Protein AF-A0A1Y1S7H2-F1 (afdb_monomer_lite)

Structure (mmCIF, N/CA/C/O backbone):
data_AF-A0A1Y1S7H2-F1
#
_entry.id   AF-A0A1Y1S7H2-F1
#
loop_
_atom_site.group_PDB
_atom_site.id
_atom_site.type_symbol
_atom_site.label_atom_id
_atom_site.label_alt_id
_atom_site.label_comp_id
_atom_site.label_asym_id
_atom_site.label_entity_id
_atom_site.label_seq_id
_atom_site.pdbx_PDB_ins_code
_atom_site.Cartn_x
_atom_site.Cartn_y
_atom_site.Cartn_z
_atom_site.occupancy
_atom_site.B_iso_or_equiv
_atom_site.auth_seq_id
_atom_site.auth_comp_id
_atom_site.auth_asym_id
_atom_site.auth_atom_id
_atom_site.pdbx_PDB_model_num
ATOM 1 N N . MET A 1 1 ? 99.022 -4.390 30.559 1.00 37.22 1 MET A N 1
ATOM 2 C CA . MET A 1 1 ? 98.684 -2.986 30.889 1.00 37.22 1 MET A CA 1
ATOM 3 C C . MET A 1 1 ? 97.178 -2.793 30.711 1.00 37.22 1 MET A C 1
ATOM 5 O O . MET A 1 1 ? 96.718 -3.096 29.628 1.00 37.22 1 MET A O 1
ATOM 9 N N . LYS A 1 2 ? 96.488 -2.319 31.770 1.00 41.69 2 LYS A N 1
ATOM 10 C CA . LYS A 1 2 ? 95.208 -1.550 31.846 1.00 41.69 2 LYS A CA 1
ATOM 11 C C . LYS A 1 2 ? 93.951 -2.075 31.096 1.00 41.69 2 LYS A C 1
ATOM 13 O O . LYS A 1 2 ? 93.991 -2.182 29.885 1.00 41.69 2 LYS A O 1
ATOM 18 N N . LYS A 1 3 ? 92.893 -2.465 31.848 1.00 43.50 3 LYS A N 1
ATOM 19 C CA . LYS A 1 3 ? 91.559 -1.794 32.071 1.00 43.50 3 LYS A CA 1
ATOM 20 C C . LYS A 1 3 ? 90.632 -1.826 30.827 1.00 43.50 3 LYS A C 1
ATOM 22 O O . LYS A 1 3 ? 91.137 -1.635 29.738 1.00 43.50 3 LYS A O 1
ATOM 27 N N . SER A 1 4 ? 89.318 -2.090 30.868 1.00 40.03 4 SER A N 1
ATOM 28 C CA . SER A 1 4 ? 88.223 -1.698 31.788 1.00 40.03 4 SER A CA 1
ATOM 29 C C . SER A 1 4 ? 87.050 -2.702 31.657 1.00 40.03 4 SER A C 1
ATOM 31 O O . SER A 1 4 ? 86.861 -3.251 30.581 1.00 40.03 4 SER A O 1
ATOM 33 N N . VAL A 1 5 ? 86.391 -3.150 32.733 1.00 53.12 5 VAL A N 1
ATOM 34 C CA . VAL A 1 5 ? 85.060 -2.713 33.241 1.00 53.12 5 VAL A CA 1
ATOM 35 C C . VAL A 1 5 ? 84.139 -2.028 32.218 1.00 53.12 5 VAL A C 1
ATOM 37 O O . VAL A 1 5 ? 84.449 -0.912 31.816 1.00 53.12 5 VAL A O 1
ATOM 40 N N . GLN A 1 6 ? 83.005 -2.676 31.913 1.00 46.97 6 GLN A N 1
ATOM 41 C CA . GLN A 1 6 ? 81.617 -2.164 31.826 1.00 46.97 6 GLN A CA 1
ATOM 42 C C . GLN A 1 6 ? 80.836 -2.918 30.741 1.00 46.97 6 GLN A C 1
ATOM 44 O O . GLN A 1 6 ? 81.154 -2.778 29.570 1.00 46.97 6 GLN A O 1
ATOM 49 N N . ASP A 1 7 ? 79.851 -3.720 31.154 1.00 46.56 7 ASP A N 1
ATOM 50 C CA . ASP A 1 7 ? 78.486 -3.715 30.598 1.00 46.56 7 ASP A CA 1
ATOM 51 C C . ASP A 1 7 ? 77.658 -4.802 31.299 1.00 46.56 7 ASP A C 1
ATOM 53 O O . ASP A 1 7 ? 77.646 -5.963 30.909 1.00 46.56 7 ASP A O 1
ATOM 57 N N . GLU A 1 8 ? 76.994 -4.414 32.389 1.00 49.91 8 GLU A N 1
ATOM 58 C CA . GLU A 1 8 ? 76.042 -5.261 33.131 1.00 49.91 8 GLU A CA 1
ATOM 59 C C . GLU A 1 8 ? 74.692 -4.539 33.337 1.00 49.91 8 GLU A C 1
ATOM 61 O O . GLU A 1 8 ? 73.931 -4.857 34.246 1.00 49.91 8 GLU A O 1
ATOM 66 N N . SER A 1 9 ? 74.374 -3.525 32.520 1.00 50.88 9 SER A N 1
ATOM 67 C CA . SER A 1 9 ? 73.221 -2.638 32.765 1.00 50.88 9 SER A CA 1
ATOM 68 C C . SER A 1 9 ? 72.122 -2.634 31.698 1.00 50.88 9 SER A C 1
ATOM 70 O O . SER A 1 9 ? 71.188 -1.847 31.821 1.00 50.88 9 SER A O 1
ATOM 72 N N . THR A 1 10 ? 72.173 -3.491 30.677 1.00 50.06 10 THR A N 1
ATOM 73 C CA . THR A 1 10 ? 71.152 -3.531 29.607 1.00 50.06 10 THR A CA 1
ATOM 74 C C . THR A 1 10 ? 70.058 -4.587 29.799 1.00 50.06 10 THR A C 1
ATOM 76 O O . THR A 1 10 ? 68.978 -4.420 29.239 1.00 50.06 10 THR A O 1
ATOM 79 N N . ASP A 1 11 ? 70.257 -5.611 30.637 1.00 52.16 11 ASP A N 1
ATOM 80 C CA . ASP A 1 11 ? 69.245 -6.669 30.825 1.00 52.16 11 ASP A CA 1
ATOM 81 C C . ASP A 1 11 ? 68.130 -6.311 31.829 1.00 52.16 11 ASP A C 1
ATOM 83 O O . ASP A 1 11 ? 66.993 -6.748 31.666 1.00 52.16 11 ASP A O 1
ATOM 87 N N . ASN A 1 12 ? 68.389 -5.447 32.819 1.00 50.78 12 ASN A N 1
ATOM 88 C CA . ASN A 1 12 ? 67.376 -5.101 33.833 1.00 50.78 12 ASN A CA 1
ATOM 89 C C . ASN A 1 12 ? 66.310 -4.096 33.346 1.00 50.78 12 ASN A C 1
ATOM 91 O O . ASN A 1 12 ? 65.180 -4.127 33.825 1.00 50.78 12 ASN A O 1
ATOM 95 N N . GLN A 1 13 ? 66.624 -3.216 32.385 1.00 53.75 13 GLN A N 1
ATOM 96 C CA . GLN A 1 13 ? 65.659 -2.210 31.904 1.00 53.75 13 GLN A CA 1
ATOM 97 C C . GLN A 1 13 ? 64.558 -2.810 31.018 1.00 53.75 13 GLN A C 1
ATOM 99 O O . GLN A 1 13 ? 63.413 -2.353 31.045 1.00 53.75 13 GLN A O 1
ATOM 104 N N . THR A 1 14 ? 64.890 -3.848 30.253 1.00 55.41 14 THR A N 1
ATOM 105 C CA . THR A 1 14 ? 63.943 -4.539 29.371 1.00 55.41 14 THR A CA 1
ATOM 106 C C . THR A 1 14 ? 62.946 -5.368 30.182 1.00 55.41 14 THR A C 1
ATOM 108 O O . THR A 1 14 ? 61.755 -5.387 29.873 1.00 55.41 14 THR A O 1
ATOM 111 N N . ASP A 1 15 ? 63.407 -5.988 31.269 1.00 59.88 15 ASP A N 1
ATOM 112 C CA . ASP A 1 15 ? 62.592 -6.851 32.126 1.00 59.88 15 ASP A CA 1
ATOM 113 C C . ASP A 1 15 ? 61.595 -6.048 32.988 1.00 59.88 15 ASP A C 1
ATOM 115 O O . ASP A 1 15 ? 60.437 -6.441 33.151 1.00 59.88 15 ASP A O 1
ATOM 119 N N . ASP A 1 16 ? 61.984 -4.858 33.456 1.00 64.19 16 ASP A N 1
ATOM 120 C CA . ASP A 1 16 ? 61.086 -3.951 34.183 1.00 64.19 16 ASP A CA 1
ATOM 121 C C . ASP A 1 16 ? 60.040 -3.293 33.266 1.00 64.19 16 ASP A C 1
ATOM 123 O O . ASP A 1 16 ? 58.877 -3.152 33.653 1.00 64.19 16 ASP A O 1
ATOM 127 N N . SER A 1 17 ? 60.399 -2.971 32.017 1.00 68.31 17 SER A N 1
ATOM 128 C CA . SER A 1 17 ? 59.456 -2.456 31.012 1.00 68.31 17 SER A CA 1
ATOM 129 C C . SER A 1 17 ? 58.402 -3.499 30.614 1.00 68.31 17 SER A C 1
ATOM 131 O O . SER A 1 17 ? 57.210 -3.182 30.514 1.00 68.31 17 SER A O 1
ATOM 133 N N . VAL A 1 18 ? 58.806 -4.765 30.462 1.00 71.12 18 VAL A N 1
ATOM 134 C CA . VAL A 1 18 ? 57.887 -5.880 30.183 1.00 71.12 18 VAL A CA 1
ATOM 135 C C . VAL A 1 18 ? 56.977 -6.155 31.383 1.00 71.12 18 VAL A C 1
ATOM 137 O O . VAL A 1 18 ? 55.770 -6.328 31.200 1.00 71.12 18 VAL A O 1
ATOM 140 N N . LYS A 1 19 ? 57.501 -6.124 32.617 1.00 72.94 19 LYS A N 1
ATOM 141 C CA . LYS A 1 19 ? 56.684 -6.262 33.837 1.00 72.94 19 LYS A CA 1
ATOM 142 C C . LYS A 1 19 ? 55.648 -5.151 33.961 1.00 72.94 19 LYS A C 1
ATOM 144 O O . LYS A 1 19 ? 54.496 -5.451 34.267 1.00 72.94 19 LYS A O 1
ATOM 149 N N . HIS A 1 20 ? 56.021 -3.904 33.674 1.00 73.31 20 HIS A N 1
ATOM 150 C CA . HIS A 1 20 ? 55.093 -2.774 33.724 1.00 73.31 20 HIS A CA 1
ATOM 151 C C . HIS A 1 20 ? 53.994 -2.898 32.663 1.00 73.31 20 HIS A C 1
ATOM 153 O O . HIS A 1 20 ? 52.814 -2.770 32.975 1.00 73.31 20 HIS A O 1
ATOM 159 N N . THR A 1 21 ? 54.363 -3.280 31.437 1.00 75.06 21 THR A N 1
ATOM 160 C CA . THR A 1 21 ? 53.406 -3.506 30.342 1.00 75.06 21 THR A CA 1
ATOM 161 C C . THR A 1 21 ? 52.426 -4.640 30.671 1.00 75.06 21 THR A C 1
ATOM 163 O O . THR A 1 21 ? 51.225 -4.528 30.430 1.00 75.06 21 THR A O 1
ATOM 166 N N . LEU A 1 22 ? 52.903 -5.736 31.273 1.00 76.19 22 LEU A N 1
ATOM 167 C CA . LEU A 1 22 ? 52.045 -6.837 31.728 1.00 76.19 22 LEU A CA 1
ATOM 168 C C . LEU A 1 22 ? 51.129 -6.430 32.890 1.00 76.19 22 LEU A C 1
ATOM 170 O O . LEU A 1 22 ? 50.005 -6.928 32.981 1.00 76.19 22 LEU A O 1
ATOM 174 N N . GLN A 1 23 ? 51.590 -5.542 33.773 1.00 82.25 23 GLN A N 1
ATOM 175 C CA . GLN A 1 23 ? 50.781 -4.973 34.850 1.00 82.25 23 GLN A CA 1
ATOM 176 C C . GLN A 1 23 ? 49.641 -4.114 34.278 1.00 82.25 23 GLN A C 1
ATOM 178 O O . GLN A 1 23 ? 48.489 -4.288 34.679 1.00 82.25 23 GLN A O 1
ATOM 183 N N . ASP A 1 24 ? 49.937 -3.275 33.285 1.00 79.69 24 ASP A N 1
ATOM 184 C CA . ASP A 1 24 ? 48.954 -2.413 32.621 1.00 79.69 24 ASP A CA 1
ATOM 185 C C . ASP A 1 24 ? 47.910 -3.238 31.851 1.00 79.69 24 ASP A C 1
ATOM 187 O O . ASP A 1 24 ? 46.709 -2.988 31.960 1.00 79.69 24 ASP A O 1
ATOM 191 N N . ILE A 1 25 ? 48.333 -4.300 31.152 1.00 80.62 25 ILE A N 1
ATOM 192 C CA . ILE A 1 25 ? 47.415 -5.240 30.484 1.00 80.62 25 ILE A CA 1
ATOM 193 C C . ILE A 1 25 ? 46.488 -5.923 31.500 1.00 80.62 25 ILE A C 1
ATOM 195 O O . ILE A 1 25 ? 45.287 -6.052 31.249 1.00 80.62 25 ILE A O 1
ATOM 199 N N . LYS A 1 26 ? 47.005 -6.345 32.662 1.00 83.81 26 LYS A N 1
ATOM 200 C CA . LYS A 1 26 ? 46.180 -6.945 33.725 1.00 83.81 26 LYS A CA 1
ATOM 201 C C . LYS A 1 26 ? 45.149 -5.961 34.270 1.00 83.81 26 LYS A C 1
ATOM 203 O O . LYS A 1 26 ? 44.008 -6.361 34.505 1.00 83.81 26 LYS A O 1
ATOM 208 N N . GLU A 1 27 ? 45.521 -4.698 34.448 1.00 86.44 27 GLU A N 1
ATOM 209 C CA . GLU A 1 27 ? 44.603 -3.672 34.944 1.00 86.44 27 GLU A CA 1
ATOM 210 C C . GLU A 1 27 ? 43.510 -3.352 33.911 1.00 86.44 27 GLU A C 1
ATOM 212 O O . GLU A 1 27 ? 42.333 -3.280 34.267 1.00 86.44 27 GLU A O 1
ATOM 217 N N . ILE A 1 28 ? 43.854 -3.289 32.619 1.00 81.75 28 ILE A N 1
ATOM 218 C CA . ILE A 1 28 ? 42.881 -3.128 31.526 1.00 81.75 28 ILE A CA 1
ATOM 219 C C . ILE A 1 28 ? 41.892 -4.302 31.495 1.00 81.75 28 ILE A C 1
ATOM 221 O O . ILE A 1 28 ? 40.680 -4.087 31.444 1.00 81.75 28 ILE A O 1
ATOM 225 N N . LEU A 1 29 ? 42.378 -5.545 31.575 1.00 79.69 29 LEU A N 1
ATOM 226 C CA . LEU A 1 29 ? 41.516 -6.734 31.590 1.00 79.69 29 LEU A CA 1
ATOM 227 C C . LEU A 1 29 ? 40.593 -6.758 32.816 1.00 79.69 29 LEU A C 1
ATOM 229 O O . LEU A 1 29 ? 39.423 -7.132 32.713 1.00 79.69 29 LEU A O 1
ATOM 233 N N . LYS A 1 30 ? 41.083 -6.307 33.974 1.00 86.12 30 LYS A N 1
ATOM 234 C CA . LYS A 1 30 ? 40.283 -6.178 35.196 1.00 86.12 30 LYS A CA 1
ATOM 235 C C . LYS A 1 30 ? 39.182 -5.126 35.043 1.00 86.12 30 LYS A C 1
ATOM 237 O O . LYS A 1 30 ? 38.038 -5.395 35.409 1.00 86.12 30 LYS A O 1
ATOM 242 N N . GLN A 1 31 ? 39.487 -3.967 34.461 1.00 83.00 31 GLN A N 1
ATOM 243 C CA . GLN A 1 31 ? 38.489 -2.930 34.177 1.00 83.00 31 GLN A CA 1
ATOM 244 C C . GLN A 1 31 ? 37.433 -3.408 33.170 1.00 83.00 31 GLN A C 1
ATOM 246 O O . GLN A 1 31 ? 36.240 -3.193 33.387 1.00 83.00 31 GLN A O 1
ATOM 251 N N . GLN A 1 32 ? 37.839 -4.132 32.123 1.00 76.25 32 GLN A N 1
ATOM 252 C CA . GLN A 1 32 ? 36.906 -4.740 31.169 1.00 76.25 32 GLN A CA 1
ATOM 253 C C . GLN A 1 32 ? 36.0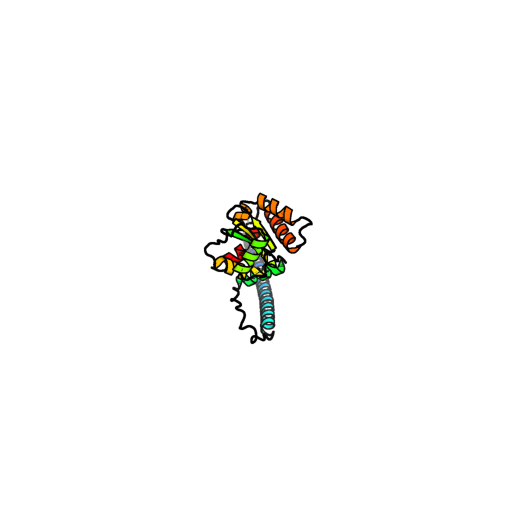05 -5.789 31.831 1.00 76.25 32 GLN A C 1
ATOM 255 O O . GLN A 1 32 ? 34.797 -5.789 31.598 1.00 76.25 32 GLN A O 1
ATOM 260 N N . SER A 1 33 ? 36.549 -6.635 32.711 1.00 82.19 33 SER A N 1
ATOM 261 C CA . SER A 1 33 ? 35.755 -7.605 33.475 1.00 82.19 33 SER A CA 1
ATOM 262 C C . SER A 1 33 ? 34.704 -6.921 34.354 1.00 82.19 33 SER A C 1
ATOM 264 O O . SER A 1 33 ? 33.559 -7.370 34.405 1.00 82.19 33 SER A O 1
ATOM 266 N N . LEU A 1 34 ? 35.063 -5.823 35.026 1.00 81.75 34 LEU A N 1
ATOM 267 C CA . LEU A 1 34 ? 34.129 -5.046 35.848 1.00 81.75 34 LEU A CA 1
ATOM 268 C C . LEU A 1 34 ? 33.032 -4.389 34.999 1.00 81.75 34 LEU A C 1
ATOM 270 O O . LEU A 1 34 ? 31.864 -4.389 35.391 1.00 81.75 34 LEU A O 1
ATOM 274 N N . TYR A 1 35 ? 33.381 -3.886 33.814 1.00 77.12 35 TYR A N 1
ATOM 275 C CA . TYR A 1 35 ? 32.416 -3.323 32.872 1.00 77.12 35 TYR A CA 1
ATOM 276 C C . TYR A 1 35 ? 31.429 -4.381 32.355 1.00 77.12 35 TYR A C 1
ATOM 278 O O . TYR A 1 35 ? 30.220 -4.155 32.368 1.00 77.12 35 TYR A O 1
ATOM 286 N N . ILE A 1 36 ? 31.912 -5.574 31.994 1.00 80.19 36 ILE A N 1
ATOM 287 C CA . ILE A 1 36 ? 31.065 -6.702 31.569 1.00 80.19 36 ILE A CA 1
ATOM 288 C C . ILE A 1 36 ? 30.118 -7.140 32.697 1.00 80.19 36 ILE A C 1
ATOM 290 O O . ILE A 1 36 ? 28.938 -7.407 32.451 1.00 80.19 36 ILE A O 1
ATOM 294 N N . MET A 1 37 ? 30.592 -7.169 33.947 1.00 77.19 37 MET A N 1
ATOM 295 C CA . MET A 1 37 ? 29.738 -7.449 35.106 1.00 77.19 37 MET A CA 1
ATOM 296 C C . MET A 1 37 ? 28.650 -6.384 35.293 1.00 77.19 37 MET A C 1
ATOM 298 O O . MET A 1 37 ? 27.493 -6.730 35.526 1.00 77.19 37 MET A O 1
ATOM 302 N N . SER A 1 38 ? 28.989 -5.101 35.145 1.00 80.56 38 SER A N 1
ATOM 303 C CA . SER A 1 38 ? 28.026 -3.993 35.229 1.00 80.56 38 SER A CA 1
ATOM 304 C C . SER A 1 38 ? 26.973 -4.046 34.113 1.00 80.56 38 SER A C 1
ATOM 306 O O . SER A 1 38 ? 25.778 -3.857 34.368 1.00 80.56 38 SER A O 1
ATOM 308 N N . LEU A 1 39 ? 27.380 -4.385 32.886 1.00 72.69 39 LEU A N 1
ATOM 309 C CA . LEU A 1 39 ? 26.456 -4.622 31.776 1.00 72.69 39 LEU A CA 1
ATOM 310 C C . LEU A 1 39 ? 25.532 -5.811 32.052 1.00 72.69 39 LEU A C 1
ATOM 312 O O . LEU A 1 39 ? 24.332 -5.715 31.808 1.00 72.69 39 LEU A O 1
ATOM 316 N N . SER A 1 40 ? 26.060 -6.899 32.617 1.00 75.50 40 SER A N 1
ATOM 317 C CA . SER A 1 40 ? 25.266 -8.084 32.971 1.00 75.50 40 SER A CA 1
ATOM 318 C C . SER A 1 40 ? 24.198 -7.755 34.018 1.00 75.50 40 SER A C 1
ATOM 320 O O . SER A 1 40 ? 23.033 -8.106 33.847 1.00 75.50 40 SER A O 1
ATOM 322 N N . GLN A 1 41 ? 24.555 -6.979 35.045 1.00 77.56 41 GLN A N 1
ATOM 323 C CA . GLN A 1 41 ? 23.598 -6.481 36.038 1.00 77.56 41 GLN A CA 1
ATOM 324 C C . GLN A 1 41 ? 22.533 -5.573 35.410 1.00 77.56 41 GLN A C 1
ATOM 326 O O . GLN A 1 41 ? 21.353 -5.683 35.739 1.00 77.56 41 GLN A O 1
ATOM 331 N N . SER A 1 42 ? 22.926 -4.710 34.471 1.00 71.88 42 SER A N 1
ATOM 332 C CA . SER A 1 42 ? 21.994 -3.838 33.747 1.00 71.88 42 SER A CA 1
ATOM 333 C C . SER A 1 42 ? 21.019 -4.645 32.881 1.00 71.88 42 SER A C 1
ATOM 335 O O . SER A 1 42 ? 19.823 -4.355 32.859 1.00 71.88 42 SER A O 1
ATOM 337 N N . ILE A 1 43 ? 21.495 -5.709 32.227 1.00 74.69 43 ILE A N 1
ATOM 338 C CA . ILE A 1 43 ? 20.662 -6.655 31.472 1.00 74.69 43 ILE A CA 1
ATOM 339 C C . ILE A 1 43 ? 19.673 -7.368 32.399 1.00 74.69 43 ILE A C 1
ATOM 341 O O . ILE A 1 43 ? 18.503 -7.506 32.042 1.00 74.69 43 ILE A O 1
ATOM 345 N N . ASP A 1 44 ? 20.092 -7.780 33.595 1.00 75.56 44 ASP A N 1
ATOM 346 C CA . ASP A 1 44 ? 19.199 -8.423 34.564 1.00 75.56 44 ASP A CA 1
ATOM 347 C C . ASP A 1 44 ? 18.114 -7.471 35.085 1.00 75.56 44 ASP A C 1
ATOM 349 O O . ASP A 1 44 ? 16.968 -7.885 35.274 1.00 75.56 44 ASP A O 1
ATOM 353 N N . VAL A 1 45 ? 18.429 -6.182 35.256 1.00 76.06 45 VAL A N 1
ATOM 354 C CA . VAL A 1 45 ? 17.436 -5.145 35.587 1.00 76.06 45 VAL A CA 1
ATOM 355 C C . VAL A 1 45 ? 16.418 -4.986 34.456 1.00 76.06 45 VAL A C 1
ATOM 357 O O . VAL A 1 45 ? 15.212 -4.969 34.714 1.00 76.06 45 VAL A O 1
ATOM 360 N N . VAL A 1 46 ? 16.871 -4.939 33.199 1.00 67.88 46 VAL A N 1
ATOM 361 C CA . VAL A 1 46 ? 15.978 -4.868 32.030 1.00 67.88 46 VAL A CA 1
ATOM 362 C C . VAL A 1 46 ? 15.110 -6.124 31.929 1.00 67.88 46 VAL A C 1
ATOM 364 O O . VAL A 1 46 ? 13.897 -6.006 31.763 1.00 67.88 46 VAL A O 1
ATOM 367 N N . LYS A 1 47 ? 15.679 -7.322 32.118 1.00 71.62 47 LYS A N 1
ATOM 368 C CA . LYS A 1 47 ? 14.928 -8.590 32.130 1.00 71.62 47 LYS A CA 1
ATOM 369 C C . LYS A 1 47 ? 13.856 -8.611 33.216 1.00 71.62 47 LYS A C 1
ATOM 371 O O . LYS A 1 47 ? 12.716 -8.963 32.923 1.00 71.62 47 LYS A O 1
ATOM 376 N N . LYS A 1 48 ? 14.181 -8.186 34.441 1.00 74.25 48 LYS A N 1
ATOM 377 C CA . LYS A 1 48 ? 13.201 -8.078 35.536 1.00 74.25 48 LYS A CA 1
ATOM 378 C C . LYS A 1 48 ? 12.099 -7.069 35.217 1.00 74.25 48 LYS A C 1
ATOM 380 O O . LYS A 1 48 ? 10.934 -7.354 35.476 1.00 74.25 48 LYS A O 1
ATOM 385 N N . SER A 1 49 ? 12.438 -5.932 34.606 1.00 69.00 49 SER A N 1
ATOM 386 C CA . SER A 1 49 ? 11.448 -4.942 34.159 1.00 69.00 49 SER A CA 1
ATOM 387 C C . SER A 1 49 ? 10.514 -5.510 33.083 1.00 69.00 49 SER A C 1
ATOM 389 O O . SER A 1 49 ? 9.303 -5.305 33.143 1.00 69.00 49 SER A O 1
ATOM 391 N N . MET A 1 50 ? 11.050 -6.276 32.129 1.00 65.62 50 MET A N 1
ATOM 392 C CA . MET A 1 50 ? 10.250 -6.957 31.107 1.00 65.62 50 MET A CA 1
ATOM 393 C C . MET A 1 50 ? 9.345 -8.038 31.710 1.00 65.62 50 MET A C 1
ATOM 395 O O . MET A 1 50 ? 8.176 -8.111 31.344 1.00 65.62 50 MET A O 1
ATOM 399 N N . GLN A 1 51 ? 9.840 -8.822 32.672 1.00 68.44 51 GLN A N 1
ATOM 400 C CA . GLN A 1 51 ? 9.042 -9.823 33.388 1.00 68.44 51 GLN A CA 1
ATOM 401 C C . GLN A 1 51 ? 7.928 -9.187 34.228 1.00 68.44 51 GLN A C 1
ATOM 403 O O . GLN A 1 51 ? 6.807 -9.684 34.222 1.00 68.44 51 GLN A O 1
ATOM 408 N N . GLN A 1 52 ? 8.189 -8.057 34.894 1.00 63.56 52 GLN A N 1
ATOM 409 C CA . GLN A 1 52 ? 7.147 -7.300 35.596 1.00 63.56 52 GLN A CA 1
ATOM 410 C C . GLN A 1 52 ? 6.086 -6.758 34.634 1.00 63.56 52 GLN A C 1
ATOM 412 O O . GLN A 1 52 ? 4.900 -6.834 34.938 1.00 63.56 52 GLN A O 1
ATOM 417 N N . LYS A 1 53 ? 6.482 -6.252 33.460 1.00 57.62 53 LYS A N 1
ATOM 418 C CA . LYS A 1 53 ? 5.523 -5.815 32.433 1.00 57.62 53 LYS A CA 1
ATOM 419 C C . LYS A 1 53 ? 4.688 -6.975 31.885 1.00 57.62 53 LYS A C 1
ATOM 421 O O . LYS A 1 53 ? 3.492 -6.791 31.691 1.00 57.62 53 LYS A O 1
ATOM 426 N N . ALA A 1 54 ? 5.284 -8.151 31.688 1.00 53.03 54 ALA A N 1
ATOM 427 C CA . ALA A 1 54 ? 4.556 -9.358 31.291 1.00 53.03 54 ALA A CA 1
ATOM 428 C C . ALA A 1 54 ? 3.546 -9.792 32.370 1.00 53.03 54 ALA A C 1
ATOM 430 O O . ALA A 1 54 ? 2.382 -10.007 32.060 1.00 53.03 54 ALA A O 1
ATOM 431 N N . ALA A 1 55 ? 3.944 -9.787 33.646 1.00 53.81 55 ALA A N 1
ATOM 432 C CA . ALA A 1 55 ? 3.050 -10.107 34.759 1.00 53.81 55 ALA A CA 1
ATOM 433 C C . ALA A 1 55 ? 1.890 -9.104 34.912 1.00 53.81 55 ALA A C 1
ATOM 435 O O . ALA A 1 55 ? 0.789 -9.491 35.291 1.00 53.81 55 ALA A O 1
ATOM 436 N N . ILE A 1 56 ? 2.107 -7.820 34.593 1.00 55.50 56 ILE A N 1
ATOM 437 C CA . ILE A 1 56 ? 1.030 -6.819 34.562 1.00 55.50 56 ILE A CA 1
ATOM 438 C C . ILE A 1 56 ? 0.011 -7.166 33.471 1.00 55.50 56 ILE A C 1
ATOM 440 O O . ILE A 1 56 ? -1.185 -7.110 33.741 1.00 55.50 56 ILE A O 1
ATOM 444 N N . ILE A 1 57 ? 0.466 -7.569 32.281 1.00 54.28 57 ILE A N 1
ATOM 445 C CA . ILE A 1 57 ? -0.408 -8.002 31.178 1.00 54.28 57 ILE A CA 1
ATOM 446 C C . ILE A 1 57 ? -1.213 -9.249 31.576 1.00 54.28 57 ILE A C 1
ATOM 448 O O . ILE A 1 57 ? -2.420 -9.276 31.349 1.00 54.28 57 ILE A O 1
ATOM 452 N N . ASP A 1 58 ? -0.586 -10.214 32.254 1.00 44.22 58 ASP A N 1
ATOM 453 C CA . ASP A 1 58 ? -1.250 -11.434 32.741 1.00 44.22 58 ASP A CA 1
ATOM 454 C C . ASP A 1 58 ? -2.219 -11.180 33.914 1.00 44.22 58 ASP A C 1
ATOM 456 O O . ASP A 1 58 ? -3.115 -11.982 34.174 1.00 44.22 58 ASP A O 1
ATOM 460 N N . SER A 1 59 ? -2.062 -10.062 34.633 1.00 42.12 59 SER A N 1
ATOM 461 C CA . SER A 1 59 ? -2.914 -9.681 35.771 1.00 42.12 59 SER A CA 1
ATOM 462 C C . SER A 1 59 ? -4.145 -8.849 35.394 1.00 42.12 59 SER A C 1
ATOM 464 O O . SER A 1 59 ? -4.979 -8.566 36.257 1.00 42.12 59 SER A O 1
ATOM 466 N N . ILE A 1 60 ? -4.284 -8.453 34.124 1.00 43.62 60 ILE A N 1
ATOM 467 C CA . ILE A 1 60 ? -5.516 -7.837 33.626 1.00 43.62 60 ILE A CA 1
ATOM 468 C C . ILE A 1 60 ? -6.543 -8.967 33.490 1.00 43.62 60 ILE A C 1
ATOM 470 O O . ILE A 1 60 ? -6.318 -9.876 32.691 1.00 43.62 60 ILE A O 1
ATOM 474 N N . PRO A 1 61 ? -7.667 -8.954 34.232 1.00 36.91 61 PRO A N 1
ATOM 475 C CA . PRO A 1 61 ? -8.690 -9.976 34.082 1.00 3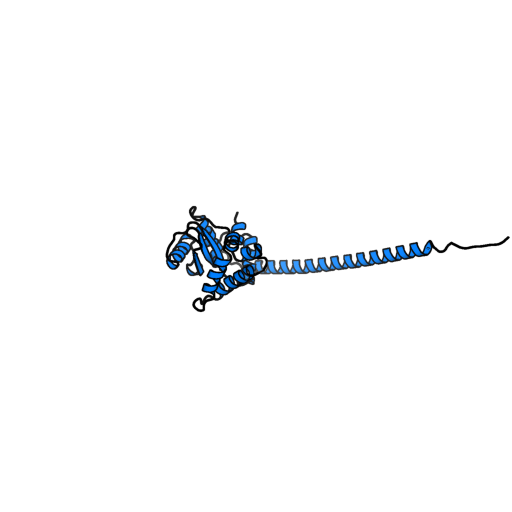6.91 61 PRO A CA 1
ATOM 476 C C . PRO A 1 61 ? -9.291 -9.876 32.676 1.00 36.91 61 PRO A C 1
ATOM 478 O O . PRO A 1 61 ? -10.152 -9.043 32.392 1.00 36.91 61 PRO A O 1
ATOM 481 N N . PHE A 1 62 ? -8.804 -10.728 31.776 1.00 40.25 62 PHE A N 1
ATOM 482 C CA . PHE A 1 62 ? -9.389 -10.939 30.467 1.00 40.25 62 PHE A CA 1
ATOM 483 C C . PHE A 1 62 ? -10.667 -11.745 30.674 1.00 40.25 62 PHE A C 1
ATOM 485 O O . PHE A 1 62 ? -10.631 -12.942 30.962 1.00 40.25 62 PHE A O 1
ATOM 492 N N . ASN A 1 63 ? -11.814 -11.076 30.575 1.00 36.41 63 ASN A N 1
ATOM 493 C CA . ASN A 1 63 ? -13.120 -11.717 30.657 1.00 36.41 63 ASN A CA 1
ATOM 494 C C . ASN A 1 63 ? -13.391 -12.467 29.337 1.00 36.41 63 ASN A C 1
ATOM 496 O O . ASN A 1 63 ? -14.189 -12.050 28.502 1.00 36.41 63 ASN A O 1
ATOM 500 N N . GLY A 1 64 ? -12.656 -13.559 29.117 1.00 36.09 64 GLY A N 1
ATOM 501 C CA . GLY A 1 64 ? -12.599 -14.334 27.874 1.00 36.09 64 GLY A CA 1
ATOM 502 C C . GLY A 1 64 ? -13.823 -15.205 27.588 1.00 36.09 64 GLY A C 1
ATOM 503 O O . GLY A 1 64 ? -13.705 -16.195 26.880 1.00 36.09 64 GLY A O 1
ATOM 504 N N . SER A 1 65 ? -14.993 -14.874 28.138 1.00 33.31 65 SER A N 1
ATOM 505 C CA . SER A 1 65 ? -16.237 -15.634 27.926 1.00 33.31 65 SER A CA 1
ATOM 506 C C . SER A 1 65 ? -17.257 -14.924 27.026 1.00 33.31 65 SER A C 1
ATOM 508 O O . SER A 1 65 ? -18.410 -15.337 26.988 1.00 33.31 65 SER A O 1
ATOM 510 N N . GLN A 1 66 ? -16.867 -13.879 26.285 1.00 34.62 66 GLN A N 1
ATOM 511 C CA . GLN A 1 66 ? -17.775 -13.189 25.349 1.00 34.62 66 GLN A CA 1
ATOM 512 C C . GLN A 1 66 ? -17.231 -12.948 23.931 1.00 34.62 66 GLN A C 1
ATOM 514 O O . GLN A 1 66 ? -17.881 -12.256 23.160 1.00 34.62 66 GLN A O 1
ATOM 519 N N . MET A 1 67 ? -16.096 -13.534 23.533 1.00 36.53 67 MET A N 1
ATOM 520 C CA . MET A 1 67 ? -15.555 -13.339 22.171 1.00 36.53 67 MET A CA 1
ATOM 521 C C . MET A 1 67 ? -15.253 -14.643 21.424 1.00 36.53 67 MET A C 1
ATOM 523 O O . MET A 1 67 ? -14.316 -14.708 20.638 1.00 36.53 67 MET A O 1
ATOM 527 N N . ALA A 1 68 ? -16.049 -15.689 21.656 1.00 32.56 68 ALA A N 1
ATOM 528 C CA . ALA A 1 68 ? -15.944 -16.946 20.911 1.00 32.56 68 ALA A CA 1
ATOM 529 C C . ALA A 1 68 ? -16.789 -16.983 19.617 1.00 32.56 68 ALA A C 1
ATOM 531 O O . ALA A 1 68 ? -16.959 -18.062 19.059 1.00 32.56 68 ALA A O 1
ATOM 532 N N . GLU A 1 69 ? -17.303 -15.846 19.127 1.00 35.59 69 GLU A N 1
ATOM 533 C CA . GLU A 1 69 ? -18.072 -15.808 17.866 1.00 35.59 69 GLU A CA 1
ATOM 534 C C . GLU A 1 69 ? -17.428 -15.013 16.722 1.00 35.59 69 GLU A C 1
ATOM 536 O O . GLU A 1 69 ? -17.782 -15.252 15.572 1.00 35.59 69 GLU A O 1
ATOM 541 N N . ASP A 1 70 ? -16.408 -14.187 16.969 1.00 32.44 70 ASP A N 1
ATOM 542 C CA . ASP A 1 70 ? -15.718 -13.472 15.889 1.00 32.44 70 ASP A CA 1
ATOM 543 C C . ASP A 1 70 ? -14.292 -14.000 15.727 1.00 32.44 70 ASP A C 1
ATOM 545 O O . ASP A 1 70 ? -13.422 -13.791 16.573 1.00 32.44 70 ASP A O 1
ATOM 549 N N . GLY A 1 71 ? -14.068 -14.731 14.631 1.00 35.78 71 GLY A N 1
ATOM 550 C CA . GLY A 1 71 ? -12.851 -15.483 14.323 1.00 35.78 71 GLY A CA 1
ATOM 551 C C . GLY A 1 71 ? -11.582 -14.635 14.223 1.00 35.78 71 GLY A C 1
ATOM 552 O O . GLY A 1 71 ? -11.096 -14.332 13.131 1.00 35.78 71 GLY A O 1
ATOM 553 N N . PHE A 1 72 ? -10.993 -14.312 15.370 1.00 33.03 72 PHE A N 1
ATOM 554 C CA . PHE A 1 72 ? -9.682 -13.689 15.457 1.00 33.03 72 PHE A CA 1
ATOM 555 C C . PHE A 1 72 ? -8.586 -14.739 15.272 1.00 33.03 72 PHE A C 1
ATOM 557 O O . PHE A 1 72 ? -8.249 -15.507 16.171 1.00 33.03 72 PHE A O 1
ATOM 564 N N . ASN A 1 73 ? -8.046 -14.763 14.056 1.00 38.34 73 ASN A N 1
ATOM 565 C CA . ASN A 1 73 ? -6.931 -15.610 13.664 1.00 38.34 73 ASN A CA 1
ATOM 566 C C . ASN A 1 73 ? -5.660 -15.219 14.445 1.00 38.34 73 ASN A C 1
ATOM 568 O O . ASN A 1 73 ? -5.379 -14.037 14.662 1.00 38.34 73 ASN A O 1
ATOM 572 N N . VAL A 1 74 ? -4.907 -16.228 14.878 1.00 37.69 74 VAL A N 1
ATOM 573 C CA . VAL A 1 74 ? -3.713 -16.120 15.727 1.00 37.69 74 VAL A CA 1
ATOM 574 C C . VAL A 1 74 ? -2.664 -15.210 15.071 1.00 37.69 74 VAL A C 1
ATOM 576 O O . VAL A 1 74 ? -2.146 -15.507 14.000 1.00 37.69 74 VAL A O 1
ATOM 579 N N . CYS A 1 75 ? -2.343 -14.084 15.713 1.00 37.34 75 CYS A N 1
ATOM 580 C CA . CYS A 1 75 ? -1.319 -13.149 15.244 1.00 37.34 75 CYS A CA 1
ATOM 581 C C . CYS A 1 75 ? 0.080 -13.748 15.491 1.00 37.34 75 CYS A C 1
ATOM 583 O O . CYS A 1 75 ? 0.457 -13.957 16.645 1.00 37.34 75 CYS A O 1
ATOM 585 N N . SER A 1 76 ? 0.871 -13.989 14.441 1.00 43.66 76 SER A N 1
ATOM 586 C CA . SER A 1 76 ? 2.286 -14.365 14.578 1.00 43.66 76 SER A CA 1
ATOM 587 C C . SER A 1 76 ? 3.081 -13.250 15.281 1.00 43.66 76 SER A C 1
ATOM 589 O O . SER A 1 76 ? 2.780 -12.063 15.127 1.00 43.66 76 SER A O 1
ATOM 591 N N . SER A 1 77 ? 4.105 -13.593 16.067 1.00 44.09 77 SER A N 1
ATOM 592 C CA . SER A 1 77 ? 4.893 -12.634 16.867 1.00 44.09 77 SER A CA 1
ATOM 593 C C . SER A 1 77 ? 5.556 -11.525 16.031 1.00 44.09 77 SER A C 1
ATOM 595 O O . SER A 1 77 ? 5.721 -10.402 16.513 1.00 44.09 77 SER A O 1
ATOM 597 N N . THR A 1 78 ? 5.857 -11.789 14.757 1.00 45.22 78 THR A N 1
ATOM 598 C CA . THR A 1 78 ? 6.415 -10.814 13.804 1.00 45.22 78 THR A CA 1
ATOM 599 C C . THR A 1 78 ? 5.395 -9.748 13.392 1.00 45.22 78 THR A C 1
ATOM 601 O O . THR A 1 78 ? 5.726 -8.562 13.328 1.00 45.22 78 THR A O 1
ATOM 604 N N . SER A 1 79 ? 4.123 -10.131 13.223 1.00 55.41 79 SER A N 1
ATOM 605 C CA . SER A 1 79 ? 3.033 -9.190 12.921 1.00 55.41 79 SER A CA 1
ATOM 606 C C . SER A 1 79 ? 2.796 -8.184 14.054 1.00 55.41 79 SER A C 1
ATOM 608 O O . SER A 1 79 ? 2.362 -7.057 13.813 1.00 55.41 79 SER A O 1
ATOM 610 N N . LEU A 1 80 ? 3.121 -8.562 15.294 1.00 55.81 80 LEU A N 1
ATOM 611 C CA . LEU A 1 80 ? 2.930 -7.726 16.475 1.00 55.81 80 LEU A CA 1
ATOM 612 C C . LEU A 1 80 ? 4.019 -6.648 16.584 1.00 55.81 80 LEU A C 1
ATOM 614 O O . LEU A 1 80 ? 3.702 -5.485 16.820 1.00 55.81 80 LEU A O 1
ATOM 618 N N . SER A 1 81 ? 5.279 -6.997 16.309 1.00 56.44 81 SER A N 1
ATOM 619 C CA . SER A 1 81 ? 6.396 -6.040 16.220 1.00 56.44 81 SER A CA 1
ATOM 620 C C . SER A 1 81 ? 6.193 -5.012 15.103 1.00 56.44 81 SER A C 1
ATOM 622 O O . SER A 1 81 ? 6.425 -3.819 15.309 1.00 56.44 81 SER A O 1
ATOM 624 N N . GLN A 1 82 ? 5.692 -5.447 13.942 1.00 61.09 82 GLN A N 1
ATOM 625 C CA . GLN A 1 82 ? 5.382 -4.546 12.831 1.00 61.09 82 GLN A CA 1
ATOM 626 C C . GLN A 1 82 ? 4.196 -3.625 13.160 1.00 61.09 82 GLN A C 1
ATOM 628 O O . GLN A 1 82 ? 4.287 -2.417 12.943 1.00 61.09 82 GLN A O 1
ATOM 633 N N . LYS A 1 83 ? 3.129 -4.152 13.781 1.00 59.66 83 LYS A N 1
ATOM 634 C CA . LYS A 1 83 ? 2.003 -3.346 14.291 1.00 59.66 83 LYS A CA 1
ATOM 635 C C . LYS A 1 83 ? 2.451 -2.308 15.321 1.00 59.66 83 LYS A C 1
ATOM 637 O O . LYS A 1 83 ? 1.990 -1.172 15.275 1.00 59.66 83 LYS A O 1
ATOM 642 N N . LEU A 1 84 ? 3.359 -2.670 16.230 1.00 57.75 84 LEU A N 1
ATOM 643 C CA . LEU A 1 84 ? 3.925 -1.748 17.220 1.00 57.75 84 LEU A CA 1
ATOM 644 C C . LEU A 1 84 ? 4.788 -0.659 16.567 1.00 57.75 84 LEU A C 1
ATOM 646 O O . LEU A 1 84 ? 4.707 0.496 16.977 1.00 57.75 84 LEU A O 1
ATOM 650 N N . SER A 1 85 ? 5.563 -0.995 15.531 1.00 57.41 85 SER A N 1
ATOM 651 C CA . SER A 1 85 ? 6.333 -0.023 14.738 1.00 57.41 85 SER A CA 1
ATOM 652 C C . SER A 1 85 ? 5.426 0.953 13.976 1.00 57.41 85 SER A C 1
ATOM 654 O O . SER A 1 85 ? 5.649 2.168 13.977 1.00 57.41 85 SER A O 1
ATOM 656 N N . ASP A 1 86 ? 4.344 0.451 13.386 1.00 63.06 86 ASP A N 1
ATOM 657 C CA . ASP A 1 86 ? 3.361 1.263 12.664 1.00 63.06 86 ASP A CA 1
ATOM 658 C C . ASP A 1 86 ? 2.579 2.184 13.616 1.00 63.06 86 ASP A C 1
ATOM 660 O O . ASP A 1 86 ? 2.348 3.359 13.309 1.00 63.06 86 ASP A O 1
ATOM 664 N N . LEU A 1 87 ? 2.258 1.693 14.817 1.00 58.69 87 LEU A N 1
ATOM 665 C CA . LEU A 1 87 ? 1.645 2.482 15.884 1.00 58.69 87 LEU A CA 1
ATOM 666 C C . LEU A 1 87 ? 2.603 3.565 16.412 1.00 58.69 87 LEU A C 1
ATOM 668 O O . LEU A 1 87 ? 2.185 4.706 16.598 1.00 58.69 87 LEU A O 1
ATOM 672 N N . ALA A 1 88 ? 3.887 3.239 16.591 1.00 54.59 88 ALA A N 1
ATOM 673 C CA . ALA A 1 88 ? 4.919 4.173 17.048 1.00 54.59 88 ALA A CA 1
ATOM 674 C C . ALA A 1 88 ? 5.264 5.248 16.002 1.00 54.59 88 ALA A C 1
ATOM 676 O O . ALA A 1 88 ? 5.504 6.402 16.351 1.00 54.59 88 ALA A O 1
ATOM 677 N N . SER A 1 89 ? 5.248 4.901 14.712 1.00 57.22 89 SER A N 1
ATOM 678 C CA . SER A 1 89 ? 5.441 5.857 13.609 1.00 57.22 89 SER A CA 1
ATOM 679 C C . SER A 1 89 ? 4.187 6.697 13.321 1.00 57.22 89 SER A C 1
ATOM 681 O O . SER A 1 89 ? 4.249 7.731 12.639 1.00 57.22 89 SER A O 1
ATOM 683 N N . GLY A 1 90 ? 3.030 6.281 13.851 1.00 62.19 90 GLY A N 1
ATOM 684 C CA . GLY A 1 90 ? 1.730 6.888 13.583 1.00 62.19 90 GLY A CA 1
ATOM 685 C C . GLY A 1 90 ? 1.367 6.832 12.099 1.00 62.19 90 GLY A C 1
ATOM 686 O O . GLY A 1 90 ? 0.724 7.756 11.598 1.00 62.19 90 GLY A O 1
ATOM 687 N N . CYS A 1 91 ? 1.855 5.821 11.375 1.00 67.56 91 CYS A N 1
ATOM 688 C CA . CYS A 1 91 ? 1.520 5.601 9.976 1.00 67.56 91 CYS A CA 1
ATOM 689 C C . CYS A 1 91 ? 0.302 4.680 9.914 1.00 67.56 91 CYS A C 1
ATOM 691 O O . CYS A 1 91 ? 0.397 3.488 10.191 1.00 67.56 91 CYS A O 1
ATOM 693 N N . ARG A 1 92 ? -0.866 5.240 9.583 1.00 85.31 92 ARG A N 1
ATOM 694 C CA . ARG A 1 92 ? -2.136 4.492 9.603 1.00 85.31 92 ARG A CA 1
ATOM 695 C C . ARG A 1 92 ? -2.429 3.744 8.307 1.00 85.31 92 ARG A C 1
ATOM 697 O O . ARG A 1 92 ? -3.410 3.009 8.254 1.00 85.31 92 ARG A O 1
ATOM 704 N N . TYR A 1 93 ? -1.590 3.919 7.287 1.00 90.44 93 TYR A N 1
ATOM 705 C CA . TYR A 1 93 ? -1.798 3.366 5.954 1.00 90.44 93 TYR A CA 1
ATOM 706 C C . TYR A 1 93 ? -0.544 2.689 5.404 1.00 90.44 93 TYR A C 1
ATOM 708 O O . TYR A 1 93 ? 0.576 3.092 5.720 1.00 90.44 93 TYR A O 1
ATOM 716 N N . LYS A 1 94 ? -0.751 1.709 4.523 1.00 90.88 94 LYS A N 1
ATOM 717 C CA . LYS A 1 94 ? 0.282 1.077 3.692 1.00 90.88 94 LYS A CA 1
ATOM 718 C C . LYS A 1 94 ? -0.145 1.064 2.232 1.00 90.88 94 LYS A C 1
ATOM 720 O O . LYS A 1 94 ? -1.335 1.158 1.926 1.00 90.88 94 LYS A O 1
ATOM 725 N N . LEU A 1 95 ? 0.837 0.946 1.346 1.00 92.50 95 LEU A N 1
ATOM 726 C CA . LEU A 1 95 ? 0.620 0.802 -0.090 1.00 92.50 95 LEU A CA 1
ATOM 727 C C . LEU A 1 95 ? 0.631 -0.673 -0.507 1.00 92.50 95 LEU A C 1
ATOM 729 O O . LEU A 1 95 ? 1.507 -1.429 -0.090 1.00 92.50 95 LEU A O 1
ATOM 733 N N . ALA A 1 96 ? -0.311 -1.060 -1.354 1.00 94.88 96 ALA A N 1
ATOM 734 C CA . ALA A 1 96 ? -0.387 -2.367 -1.984 1.00 94.88 96 ALA A CA 1
ATOM 735 C C . ALA A 1 96 ? -0.481 -2.221 -3.499 1.00 94.88 96 ALA A C 1
ATOM 737 O O . ALA A 1 96 ? -1.079 -1.267 -3.995 1.00 94.88 96 ALA A O 1
ATOM 738 N N . HIS A 1 97 ? 0.062 -3.196 -4.219 1.00 94.94 97 HIS A N 1
ATOM 739 C CA . HIS A 1 97 ? -0.108 -3.316 -5.659 1.00 94.94 97 HIS A CA 1
ATOM 740 C C . HIS A 1 97 ? -0.740 -4.657 -5.980 1.00 94.94 97 HIS A C 1
ATOM 742 O O . HIS A 1 97 ? -0.275 -5.693 -5.504 1.00 94.94 97 HIS A O 1
ATOM 748 N N . VAL A 1 98 ? -1.817 -4.616 -6.756 1.00 96.00 98 VAL A N 1
ATOM 749 C CA . VAL A 1 98 ? -2.594 -5.800 -7.112 1.00 96.00 98 VAL A CA 1
ATOM 750 C C . VAL A 1 98 ? -2.837 -5.807 -8.612 1.00 96.00 98 VAL A C 1
ATOM 752 O O . VAL A 1 98 ? -3.289 -4.808 -9.176 1.00 96.00 98 VAL A O 1
ATOM 755 N N . GLU A 1 99 ? -2.540 -6.937 -9.237 1.00 96.12 99 GLU A N 1
ATOM 756 C CA . GLU A 1 99 ? -2.866 -7.235 -10.627 1.00 96.12 99 GLU A CA 1
ATOM 757 C C . GLU A 1 99 ? -4.224 -7.942 -10.732 1.00 96.12 99 GLU A C 1
ATOM 759 O O . GLU A 1 99 ? -4.645 -8.636 -9.804 1.00 96.12 99 GLU A O 1
ATOM 764 N N . GLY A 1 100 ? -4.913 -7.764 -11.862 1.00 93.75 100 GLY A N 1
ATOM 765 C CA . GLY A 1 100 ? -6.134 -8.506 -12.203 1.00 93.75 100 GLY A CA 1
ATOM 766 C C . GLY A 1 100 ? -7.430 -7.870 -11.696 1.00 93.75 100 GLY A C 1
ATOM 767 O O . GLY A 1 100 ? -8.519 -8.354 -12.004 1.00 93.75 100 GLY A O 1
ATOM 768 N N . LEU A 1 101 ? -7.348 -6.757 -10.958 1.00 95.25 101 LEU A N 1
ATOM 769 C CA . LEU A 1 101 ? -8.535 -6.038 -10.503 1.00 95.25 101 LEU A CA 1
ATOM 770 C C . LEU A 1 101 ? -9.305 -5.407 -11.677 1.00 95.25 101 LEU A C 1
ATOM 772 O O . LEU A 1 101 ? -8.709 -4.825 -12.586 1.00 95.25 101 LEU A O 1
ATOM 776 N N . PRO A 1 102 ? -10.648 -5.448 -11.645 1.00 92.31 102 PRO A N 1
ATOM 777 C CA . PRO A 1 102 ? -11.467 -4.922 -12.725 1.00 92.31 102 PRO A CA 1
ATOM 778 C C . PRO A 1 102 ? -11.340 -3.401 -12.852 1.00 92.31 102 PRO A C 1
ATOM 780 O O . PRO A 1 102 ? -11.412 -2.653 -11.871 1.00 92.31 102 PRO A O 1
ATOM 783 N N . ARG A 1 103 ? -11.245 -2.916 -14.093 1.00 91.31 103 ARG A N 1
ATOM 784 C CA . ARG A 1 103 ? -11.179 -1.480 -14.369 1.00 91.31 103 ARG A CA 1
ATOM 785 C C . ARG A 1 103 ? -12.559 -0.844 -14.268 1.00 91.31 103 ARG A C 1
ATOM 787 O O . ARG A 1 103 ? -13.417 -1.016 -15.130 1.00 91.31 103 ARG A O 1
ATOM 794 N N . MET A 1 104 ? -12.763 -0.063 -13.216 1.00 94.06 104 MET A N 1
ATOM 795 C CA . MET A 1 104 ? -14.021 0.638 -12.954 1.00 94.06 104 MET A CA 1
ATOM 796 C C . MET A 1 104 ? -13.784 2.016 -12.329 1.00 94.06 104 MET A C 1
ATOM 798 O O . MET A 1 104 ? -12.649 2.432 -12.074 1.00 94.06 104 MET A O 1
ATOM 802 N N . ARG A 1 105 ? -14.854 2.779 -12.082 1.00 94.12 105 ARG A N 1
ATOM 803 C CA . ARG A 1 105 ? -14.714 4.072 -11.394 1.00 94.12 105 ARG A CA 1
ATOM 804 C C . ARG A 1 105 ? -14.137 3.835 -9.997 1.00 94.12 105 ARG A C 1
ATOM 806 O O . ARG A 1 105 ? -14.578 2.921 -9.313 1.00 94.12 105 ARG A O 1
ATOM 813 N N . ILE A 1 106 ? -13.224 4.697 -9.541 1.00 91.88 106 ILE A N 1
ATOM 814 C CA . ILE A 1 106 ? -12.522 4.539 -8.248 1.00 91.88 106 ILE A CA 1
ATOM 815 C C . ILE A 1 106 ? -13.489 4.250 -7.090 1.00 91.88 106 ILE A C 1
ATOM 817 O O . ILE A 1 106 ? -13.242 3.358 -6.288 1.00 91.88 106 ILE A O 1
ATOM 821 N N . ASN A 1 107 ? -14.623 4.955 -7.021 1.00 93.06 107 ASN A N 1
ATOM 822 C CA . ASN A 1 107 ? -15.621 4.722 -5.973 1.00 93.06 107 ASN A CA 1
ATOM 823 C C . ASN A 1 107 ? -16.244 3.322 -6.022 1.00 93.06 107 ASN A C 1
ATOM 825 O O . ASN A 1 107 ? -16.502 2.759 -4.965 1.00 93.06 107 ASN A O 1
ATOM 829 N N . GLN A 1 108 ? -16.475 2.778 -7.219 1.00 96.44 108 GLN A N 1
ATOM 830 C CA . GLN A 1 108 ? -16.981 1.416 -7.397 1.00 96.44 108 GLN A CA 1
ATOM 831 C C . GLN A 1 108 ? -15.901 0.398 -7.036 1.00 96.44 108 GLN A C 1
ATOM 833 O O . GLN A 1 108 ? -16.199 -0.564 -6.344 1.00 96.44 108 GLN A O 1
ATOM 838 N N . LEU A 1 109 ? -14.645 0.656 -7.415 1.00 96.38 109 LEU A N 1
ATOM 839 C CA . LEU A 1 109 ? -13.537 -0.243 -7.098 1.00 96.38 109 LEU A CA 1
ATOM 840 C C . LEU A 1 109 ? -13.289 -0.327 -5.589 1.00 96.38 109 LEU A C 1
ATOM 842 O O . LEU A 1 109 ? -13.038 -1.407 -5.073 1.00 96.38 109 LEU A O 1
ATOM 846 N N . LYS A 1 110 ? -13.438 0.787 -4.858 1.00 96.56 110 LYS A N 1
ATOM 847 C CA . LYS A 1 110 ? -13.394 0.775 -3.388 1.00 96.56 110 LYS A CA 1
ATOM 848 C C . LYS A 1 110 ? -14.474 -0.117 -2.777 1.00 96.56 110 LYS A C 1
ATOM 850 O O . LYS A 1 110 ? -14.174 -0.837 -1.838 1.00 96.56 110 LYS A O 1
ATOM 855 N N . VAL A 1 111 ? -15.705 -0.053 -3.294 1.00 97.31 111 VAL A N 1
ATOM 856 C CA . VAL A 1 111 ? -16.814 -0.908 -2.832 1.00 97.31 111 VAL A CA 1
ATOM 857 C C . VAL A 1 111 ? -16.520 -2.367 -3.166 1.00 97.31 111 VAL A C 1
ATOM 859 O O . VAL A 1 111 ? -16.556 -3.206 -2.282 1.00 97.31 111 VAL A O 1
ATOM 862 N N . PHE A 1 112 ? -16.103 -2.649 -4.400 1.00 97.19 112 PHE A N 1
ATOM 863 C CA . PHE A 1 112 ? -15.732 -3.996 -4.823 1.00 97.19 112 PHE A CA 1
ATOM 864 C C . PHE A 1 112 ? -14.648 -4.611 -3.926 1.00 97.19 112 PHE A C 1
ATOM 866 O O . PHE A 1 112 ? -14.817 -5.728 -3.451 1.00 97.19 112 PHE A O 1
ATOM 873 N N . ILE A 1 113 ? -13.560 -3.877 -3.659 1.00 97.31 113 ILE A N 1
ATOM 874 C CA . ILE A 1 113 ? -12.476 -4.327 -2.772 1.00 97.31 113 ILE A CA 1
ATOM 875 C C . ILE A 1 113 ? -12.997 -4.551 -1.348 1.00 97.31 113 ILE A C 1
ATOM 877 O O . ILE A 1 113 ? -12.661 -5.557 -0.729 1.00 97.31 113 ILE A O 1
ATOM 881 N N . ALA A 1 114 ? -13.817 -3.630 -0.834 1.00 96.56 114 ALA A N 1
ATOM 882 C CA . ALA A 1 114 ? -14.415 -3.746 0.491 1.00 96.56 114 ALA A CA 1
ATOM 883 C C . ALA A 1 114 ? -15.247 -5.030 0.632 1.00 96.56 114 ALA A C 1
ATOM 885 O O . ALA A 1 114 ? -15.069 -5.774 1.596 1.00 96.56 114 ALA A O 1
ATOM 886 N N . ASP A 1 115 ? -16.061 -5.334 -0.379 1.00 96.38 115 ASP A N 1
ATOM 887 C CA . ASP A 1 115 ? -16.935 -6.503 -0.406 1.00 96.38 115 ASP A CA 1
ATOM 888 C C . ASP A 1 115 ? -16.138 -7.814 -0.477 1.00 96.38 115 ASP A C 1
ATOM 890 O O . ASP A 1 115 ? -16.368 -8.727 0.316 1.00 96.38 115 ASP A O 1
ATOM 894 N N . ILE A 1 116 ? -15.169 -7.928 -1.397 1.00 96.62 116 ILE A N 1
ATOM 895 C CA . ILE A 1 116 ? -14.396 -9.176 -1.552 1.00 96.62 116 ILE A CA 1
ATOM 896 C C . ILE A 1 116 ? -13.457 -9.437 -0.370 1.00 96.62 116 ILE A C 1
ATOM 898 O O . ILE A 1 116 ? -13.140 -10.595 -0.091 1.00 96.62 116 ILE A O 1
ATOM 902 N N . CYS A 1 117 ? -13.016 -8.379 0.314 1.00 95.69 117 CYS A N 1
ATOM 903 C CA . CYS A 1 117 ? -12.108 -8.475 1.450 1.00 95.69 117 CYS A CA 1
ATOM 904 C C . CYS A 1 117 ? -12.808 -8.446 2.808 1.00 95.69 117 CYS A C 1
ATOM 906 O O . CYS A 1 117 ? -12.137 -8.642 3.818 1.00 95.69 117 CYS A O 1
ATOM 908 N N . ASN A 1 118 ? -14.127 -8.240 2.843 1.00 94.56 118 ASN A N 1
ATOM 909 C CA . ASN A 1 118 ? -14.902 -8.080 4.072 1.00 94.56 118 ASN A CA 1
ATOM 910 C C . ASN A 1 118 ? -14.302 -7.008 5.005 1.00 94.56 118 ASN A C 1
ATOM 912 O O . ASN A 1 118 ? -14.015 -7.260 6.176 1.00 94.56 118 ASN A O 1
ATOM 916 N N . ILE A 1 119 ? -14.060 -5.818 4.452 1.00 94.94 119 ILE A N 1
ATOM 917 C CA . ILE A 1 119 ? -13.533 -4.649 5.170 1.00 94.94 119 ILE A CA 1
ATOM 918 C C . ILE A 1 119 ? -14.442 -3.441 4.955 1.00 94.94 119 ILE A C 1
ATOM 920 O O . ILE A 1 119 ? -15.186 -3.377 3.981 1.00 94.94 119 ILE A O 1
ATOM 924 N N . GLU A 1 120 ? -14.347 -2.437 5.824 1.00 94.00 120 GLU A N 1
ATOM 925 C CA . GLU A 1 120 ? -15.027 -1.161 5.597 1.00 94.00 120 GLU A CA 1
ATOM 926 C C . GLU A 1 120 ? -14.459 -0.445 4.363 1.00 94.00 120 GLU A C 1
ATOM 928 O O . GLU A 1 120 ? -13.245 -0.402 4.141 1.00 94.00 120 GLU A O 1
ATOM 933 N N . ARG A 1 121 ? -15.329 0.192 3.574 1.00 94.00 121 ARG A N 1
ATOM 934 C CA . ARG A 1 121 ? -14.934 0.954 2.377 1.00 94.00 121 ARG A CA 1
ATOM 935 C C . ARG A 1 121 ? -13.927 2.057 2.706 1.00 94.00 121 ARG A C 1
ATOM 937 O O . ARG A 1 121 ? -13.033 2.349 1.910 1.00 94.00 121 ARG A O 1
ATOM 944 N N . GLU A 1 122 ? -14.079 2.678 3.866 1.00 91.88 122 GLU A N 1
ATOM 945 C CA . GLU A 1 122 ? -13.254 3.761 4.391 1.00 91.88 122 GLU A CA 1
ATOM 946 C C . GLU A 1 122 ? -11.816 3.307 4.666 1.00 91.88 122 GLU A C 1
ATOM 948 O O . GLU A 1 122 ? -10.897 4.127 4.593 1.00 91.88 122 GLU A O 1
ATOM 953 N N . ALA A 1 123 ? -11.597 2.006 4.894 1.00 92.44 123 ALA A N 1
ATOM 954 C CA . ALA A 1 123 ? -10.261 1.442 5.029 1.00 92.44 123 ALA A CA 1
ATOM 955 C C . ALA A 1 123 ? -9.451 1.560 3.728 1.00 92.44 123 ALA A C 1
ATOM 957 O O . ALA A 1 123 ? -8.224 1.680 3.778 1.00 92.44 123 ALA A O 1
ATOM 958 N N . VAL A 1 124 ? -10.117 1.589 2.566 1.00 95.00 124 VAL A N 1
ATOM 959 C CA . VAL A 1 124 ? -9.494 1.836 1.260 1.00 95.00 124 VAL A CA 1
ATOM 960 C C . VAL A 1 124 ? -9.375 3.347 1.039 1.00 95.00 124 VAL A C 1
ATOM 962 O O . VAL A 1 124 ? -10.228 4.000 0.425 1.00 95.00 124 VAL A O 1
ATOM 965 N N . ALA A 1 125 ? -8.298 3.943 1.545 1.00 90.88 125 ALA A N 1
ATOM 966 C CA . ALA A 1 125 ? -8.110 5.392 1.548 1.00 90.88 125 ALA A CA 1
ATOM 967 C C . ALA A 1 125 ? -7.935 5.978 0.142 1.00 90.88 125 ALA A C 1
ATOM 969 O O . ALA A 1 125 ? -8.534 7.010 -0.179 1.00 90.88 125 ALA A O 1
ATOM 970 N N . ASN A 1 126 ? -7.179 5.313 -0.731 1.00 91.31 126 ASN A N 1
ATOM 971 C CA . ASN A 1 126 ? -6.903 5.806 -2.079 1.00 91.31 126 ASN A CA 1
ATOM 972 C C . ASN A 1 126 ? -6.669 4.665 -3.075 1.00 91.31 126 ASN A C 1
ATOM 974 O O . ASN A 1 126 ? -6.281 3.572 -2.674 1.00 91.31 126 ASN A O 1
ATOM 978 N N . ILE A 1 127 ? -6.906 4.940 -4.359 1.00 92.44 127 ILE A N 1
ATOM 979 C CA . ILE A 1 127 ? -6.633 4.017 -5.465 1.00 92.44 127 ILE A CA 1
ATOM 980 C C . ILE A 1 127 ? -6.004 4.795 -6.625 1.00 92.44 127 ILE A C 1
ATOM 982 O O . ILE A 1 127 ? -6.511 5.854 -7.006 1.00 92.44 127 ILE A O 1
ATOM 986 N N . GLY A 1 128 ? -4.937 4.253 -7.203 1.00 89.75 128 GLY A N 1
ATOM 987 C CA . GLY A 1 128 ? -4.295 4.737 -8.420 1.00 89.75 128 GLY A CA 1
ATOM 988 C C . GLY A 1 128 ? -4.153 3.618 -9.448 1.00 89.75 128 GLY A C 1
ATOM 989 O O . GLY A 1 128 ? -3.802 2.500 -9.106 1.00 89.75 128 GLY A O 1
ATOM 990 N N . TYR A 1 129 ? -4.408 3.914 -10.720 1.00 89.56 129 TYR A N 1
ATOM 991 C CA . TYR A 1 129 ? -4.055 2.998 -11.805 1.00 89.56 129 TYR A CA 1
ATOM 992 C C . TYR A 1 129 ? -2.611 3.266 -12.220 1.00 89.56 129 TYR A C 1
ATOM 994 O O . TYR A 1 129 ? -2.273 4.417 -12.515 1.00 89.56 129 TYR A O 1
ATOM 1002 N N . ILE A 1 130 ? -1.776 2.227 -12.219 1.00 85.88 130 ILE A N 1
ATOM 1003 C CA . ILE A 1 130 ? -0.386 2.322 -12.686 1.00 85.88 130 ILE A CA 1
ATOM 1004 C C . ILE A 1 130 ? -0.344 2.098 -14.191 1.00 85.88 130 ILE A C 1
ATOM 1006 O O . ILE A 1 130 ? 0.192 2.920 -14.929 1.00 85.88 130 ILE A O 1
ATOM 1010 N N . ASN A 1 131 ? -0.957 1.008 -14.638 1.00 83.81 131 ASN A N 1
ATOM 1011 C CA . ASN A 1 131 ? -1.119 0.650 -16.039 1.00 83.81 131 ASN A CA 1
ATOM 1012 C C . ASN A 1 131 ? -2.483 -0.045 -16.224 1.00 83.81 131 ASN A C 1
ATOM 1014 O O . ASN A 1 131 ? -3.396 0.150 -15.415 1.00 83.81 131 ASN A O 1
ATOM 1018 N N . ASP A 1 132 ? -2.644 -0.801 -17.309 1.00 82.75 132 ASP A N 1
ATOM 1019 C CA . ASP A 1 132 ? -3.904 -1.482 -17.613 1.00 82.75 132 ASP A CA 1
ATOM 1020 C C . ASP A 1 132 ? -4.166 -2.731 -16.762 1.00 82.75 132 ASP A C 1
ATOM 1022 O O . ASP A 1 132 ? -5.313 -3.169 -16.688 1.00 82.75 132 ASP A O 1
ATOM 1026 N N . GLU A 1 133 ? -3.149 -3.231 -16.062 1.00 86.38 133 GLU A N 1
ATOM 1027 C CA . GLU A 1 133 ? -3.165 -4.517 -15.357 1.00 86.38 133 GLU A CA 1
ATOM 1028 C C . GLU A 1 133 ? -3.023 -4.355 -13.835 1.00 86.38 133 GLU A C 1
ATOM 1030 O O . GLU A 1 133 ? -3.622 -5.112 -13.074 1.00 86.38 133 GLU A O 1
ATOM 1035 N N . ALA A 1 134 ? -2.288 -3.334 -13.384 1.00 90.94 134 ALA A N 1
ATOM 1036 C CA . ALA A 1 134 ? -1.901 -3.124 -11.996 1.00 90.94 134 ALA A CA 1
ATOM 1037 C C . ALA A 1 134 ? -2.564 -1.890 -11.366 1.00 90.94 134 ALA A C 1
ATOM 1039 O O . ALA A 1 134 ? -2.544 -0.767 -11.894 1.00 90.94 134 ALA A O 1
ATOM 1040 N N . VAL A 1 135 ? -3.084 -2.101 -10.159 1.00 93.88 135 VAL A N 1
ATOM 1041 C CA . VAL A 1 135 ? -3.731 -1.085 -9.331 1.00 93.88 135 VAL A CA 1
ATOM 1042 C C . VAL A 1 135 ? -2.927 -0.869 -8.049 1.00 93.88 135 VAL A C 1
ATOM 1044 O O . VAL A 1 135 ? -2.624 -1.805 -7.316 1.00 93.88 135 VAL A O 1
ATOM 1047 N N . GLU A 1 136 ? -2.621 0.392 -7.767 1.00 93.31 136 GLU A N 1
ATOM 1048 C CA . GLU A 1 136 ? -2.050 0.890 -6.518 1.00 93.31 136 GLU A CA 1
ATOM 1049 C C . GLU A 1 136 ? -3.185 1.179 -5.525 1.00 93.31 136 GLU A C 1
ATOM 1051 O O . GLU A 1 136 ? -4.120 1.923 -5.830 1.00 93.31 136 GLU A O 1
ATOM 1056 N N . ILE A 1 137 ? -3.120 0.605 -4.328 1.00 94.88 137 ILE A N 1
ATOM 1057 C CA . ILE A 1 137 ? -4.159 0.699 -3.300 1.00 94.88 137 ILE A CA 1
ATOM 1058 C C . ILE A 1 137 ? -3.522 1.176 -2.001 1.00 94.88 137 ILE A C 1
ATOM 1060 O O . ILE A 1 137 ? -2.564 0.586 -1.510 1.00 94.88 137 ILE A O 1
ATOM 1064 N N . VAL A 1 138 ? -4.085 2.226 -1.405 1.00 93.50 138 VAL A N 1
ATOM 1065 C CA . VAL A 1 138 ? -3.728 2.649 -0.049 1.00 93.50 138 VAL A CA 1
ATOM 1066 C C . VAL A 1 138 ? -4.743 2.075 0.927 1.00 93.50 138 VAL A C 1
ATOM 1068 O O . VAL A 1 138 ? -5.924 2.428 0.866 1.00 93.50 138 VAL A O 1
ATOM 1071 N N . ILE A 1 139 ? -4.272 1.229 1.838 1.00 94.75 139 ILE A N 1
ATOM 1072 C CA . ILE A 1 139 ? -5.098 0.469 2.777 1.00 94.75 139 ILE A CA 1
ATOM 1073 C C . ILE A 1 139 ? -4.749 0.825 4.223 1.00 94.75 139 ILE A C 1
ATOM 1075 O O . ILE A 1 139 ? -3.581 1.042 4.557 1.00 94.75 139 ILE A O 1
ATOM 1079 N N . ALA A 1 140 ? -5.758 0.916 5.088 1.00 92.06 140 ALA A N 1
ATOM 1080 C CA . ALA A 1 140 ? -5.560 1.120 6.518 1.00 92.06 140 ALA A CA 1
ATOM 1081 C C . ALA A 1 140 ? -4.849 -0.084 7.149 1.00 92.06 140 ALA A C 1
ATOM 1083 O O . ALA A 1 140 ? -5.206 -1.228 6.875 1.00 92.06 140 ALA A O 1
ATOM 1084 N N . VAL A 1 141 ? -3.888 0.164 8.045 1.00 90.00 141 VAL A N 1
ATOM 1085 C CA . VAL A 1 141 ? -3.099 -0.895 8.707 1.00 90.00 141 VAL A CA 1
ATOM 1086 C C . VAL A 1 141 ? -3.993 -1.903 9.436 1.00 90.00 141 VAL A C 1
ATOM 1088 O O . VAL A 1 141 ? -3.749 -3.105 9.375 1.00 90.00 141 VAL A O 1
ATOM 1091 N N . SER A 1 142 ? -5.074 -1.436 10.068 1.00 87.81 142 SER A N 1
ATOM 1092 C CA . SER A 1 142 ? -6.051 -2.295 10.750 1.00 87.81 142 SER A CA 1
ATOM 1093 C C . SER A 1 142 ? -6.785 -3.259 9.814 1.00 87.81 142 SER A C 1
ATOM 1095 O O . SER A 1 142 ? -7.233 -4.307 10.267 1.00 87.81 142 SER A O 1
ATOM 1097 N N . ALA A 1 143 ? -6.897 -2.926 8.526 1.00 91.31 143 ALA A N 1
ATOM 1098 C CA . ALA A 1 143 ? -7.604 -3.717 7.525 1.00 91.31 143 ALA A CA 1
ATOM 1099 C C . ALA A 1 143 ? -6.685 -4.649 6.723 1.00 91.31 143 ALA A C 1
ATOM 1101 O O . ALA A 1 143 ? -7.196 -5.478 5.975 1.00 91.31 143 ALA A O 1
ATOM 1102 N N . ILE A 1 144 ? -5.355 -4.548 6.875 1.00 92.56 144 ILE A N 1
ATOM 1103 C CA . ILE A 1 144 ? -4.392 -5.347 6.100 1.00 92.56 144 ILE A CA 1
ATOM 1104 C C . ILE A 1 144 ? -4.671 -6.854 6.194 1.00 92.56 144 ILE A C 1
ATOM 1106 O O . ILE A 1 144 ? -4.756 -7.452 5.129 1.00 92.56 144 ILE A O 1
ATOM 1110 N N . PRO A 1 145 ? -4.887 -7.472 7.378 1.00 89.75 145 PRO A N 1
ATOM 1111 C CA . PRO A 1 145 ? -5.080 -8.925 7.458 1.00 89.75 145 PRO A CA 1
ATOM 1112 C C . PRO A 1 145 ? -6.312 -9.427 6.689 1.00 89.75 145 PRO A C 1
ATOM 1114 O O . PRO A 1 145 ? -6.258 -10.426 5.976 1.00 89.75 145 PRO A O 1
ATOM 1117 N N . ALA A 1 146 ? -7.436 -8.714 6.807 1.00 90.94 146 ALA A N 1
ATOM 1118 C CA . ALA A 1 146 ? -8.657 -9.050 6.078 1.00 90.94 146 ALA A CA 1
ATOM 1119 C C . ALA A 1 146 ? -8.502 -8.773 4.573 1.00 90.94 146 ALA A C 1
ATOM 1121 O O . ALA A 1 146 ? -8.930 -9.570 3.740 1.00 90.94 146 ALA A O 1
ATOM 1122 N N . PHE A 1 147 ? -7.812 -7.685 4.222 1.00 95.31 147 PHE A N 1
ATOM 1123 C CA . PHE A 1 147 ? -7.482 -7.338 2.846 1.00 95.31 147 PHE A CA 1
ATOM 1124 C C . PHE A 1 147 ? -6.613 -8.402 2.160 1.00 95.31 147 PHE A C 1
ATOM 1126 O O . PHE A 1 147 ? -6.975 -8.862 1.078 1.00 95.31 147 PHE A O 1
ATOM 1133 N N . THR A 1 148 ? -5.512 -8.842 2.776 1.00 93.69 148 THR A N 1
ATOM 1134 C CA . THR A 1 148 ? -4.647 -9.889 2.210 1.00 93.69 148 THR A CA 1
ATOM 1135 C C . THR A 1 148 ? -5.380 -11.215 2.078 1.00 93.69 148 THR A C 1
ATOM 1137 O O . THR A 1 148 ? -5.314 -11.835 1.016 1.00 93.69 148 THR A O 1
ATOM 1140 N N . ALA A 1 149 ? -6.141 -11.622 3.096 1.00 90.75 149 ALA A N 1
ATOM 1141 C CA . ALA A 1 149 ? -6.948 -12.838 3.038 1.00 90.75 149 ALA A CA 1
ATOM 1142 C C . ALA A 1 149 ? -8.019 -12.782 1.933 1.00 90.75 149 ALA A C 1
ATOM 1144 O O . ALA A 1 149 ? -8.240 -13.771 1.237 1.00 90.75 149 ALA A O 1
ATOM 1145 N N . GLY A 1 150 ? -8.678 -11.636 1.754 1.00 93.31 150 GLY A N 1
ATOM 1146 C CA . GLY A 1 150 ? -9.695 -11.422 0.726 1.00 93.31 150 GLY A CA 1
ATOM 1147 C C . GLY A 1 150 ? -9.158 -11.532 -0.695 1.00 93.31 150 GLY A C 1
ATOM 1148 O O . GLY A 1 150 ? -9.722 -12.257 -1.514 1.00 93.31 150 GLY A O 1
ATOM 1149 N N . ILE A 1 151 ? -8.038 -10.860 -0.968 1.00 95.00 151 ILE A N 1
ATOM 1150 C CA . ILE A 1 151 ? -7.373 -10.921 -2.273 1.00 95.00 151 ILE A CA 1
ATOM 1151 C C . ILE A 1 151 ? -6.850 -12.336 -2.548 1.00 95.00 151 ILE A C 1
ATOM 1153 O O . ILE A 1 151 ? -7.127 -12.876 -3.611 1.00 95.00 151 ILE A O 1
ATOM 1157 N N . ARG A 1 152 ? -6.191 -12.996 -1.583 1.00 91.31 152 ARG A N 1
ATOM 1158 C CA . ARG A 1 152 ? -5.645 -14.358 -1.769 1.00 91.31 152 ARG A CA 1
ATOM 1159 C C . ARG A 1 152 ? -6.708 -15.434 -2.019 1.00 91.31 152 ARG A C 1
ATOM 1161 O O . ARG A 1 152 ? -6.399 -16.461 -2.613 1.00 91.31 152 ARG A O 1
ATOM 1168 N N . LYS A 1 153 ? -7.961 -15.222 -1.600 1.00 93.06 153 LYS A N 1
ATOM 1169 C CA . LYS A 1 153 ? -9.083 -16.131 -1.918 1.00 93.06 153 LYS A CA 1
ATOM 1170 C C . LYS A 1 153 ? -9.459 -16.130 -3.406 1.00 93.06 153 LYS A C 1
ATOM 1172 O O . LYS A 1 153 ? -10.237 -16.983 -3.826 1.00 93.06 153 LYS A O 1
ATOM 1177 N N . ARG A 1 154 ? -8.962 -15.166 -4.182 1.00 91.00 154 ARG A N 1
ATOM 1178 C CA . ARG A 1 154 ? -9.288 -14.939 -5.591 1.00 91.00 154 ARG A CA 1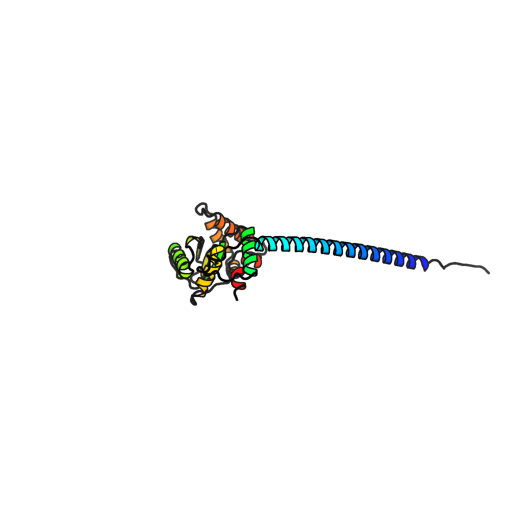
ATOM 1179 C C . ARG A 1 154 ? -8.041 -15.222 -6.421 1.00 91.00 154 ARG A C 1
ATOM 1181 O O . ARG A 1 154 ? -7.113 -14.423 -6.433 1.00 91.00 154 ARG A O 1
ATOM 1188 N N . SER A 1 155 ? -8.008 -16.361 -7.107 1.00 92.50 155 SER A N 1
ATOM 1189 C CA . SER A 1 155 ? -6.845 -16.775 -7.908 1.00 92.50 155 SER A CA 1
ATOM 1190 C C . SER A 1 155 ? -6.530 -15.831 -9.071 1.00 92.50 155 SER A C 1
ATOM 1192 O O . SER A 1 155 ? -5.419 -15.835 -9.585 1.00 92.50 155 SER A O 1
ATOM 1194 N N . GLU A 1 156 ? -7.514 -15.045 -9.505 1.00 94.31 156 GLU A N 1
ATOM 1195 C CA . GLU A 1 156 ? -7.372 -14.032 -10.546 1.00 94.31 156 GLU A CA 1
ATOM 1196 C C . GLU A 1 156 ? -6.629 -12.769 -10.083 1.00 94.31 156 GLU A C 1
ATOM 1198 O O . GLU A 1 156 ? -6.250 -11.958 -10.925 1.00 94.31 156 GLU A O 1
ATOM 1203 N N . PHE A 1 157 ? -6.428 -12.582 -8.773 1.00 95.06 157 PHE A N 1
ATOM 1204 C CA . PHE A 1 157 ? -5.749 -11.412 -8.224 1.00 95.06 157 PHE A CA 1
ATOM 1205 C C . PHE A 1 157 ? -4.378 -11.782 -7.679 1.00 95.06 157 PHE A C 1
ATOM 1207 O O . PHE A 1 157 ? -4.225 -12.724 -6.902 1.00 95.06 157 PHE A O 1
ATOM 1214 N N . ILE A 1 158 ? -3.374 -10.997 -8.058 1.00 94.31 158 ILE A N 1
ATOM 1215 C CA . ILE A 1 158 ? -1.981 -11.268 -7.705 1.00 94.31 158 ILE A CA 1
ATOM 1216 C C . ILE A 1 158 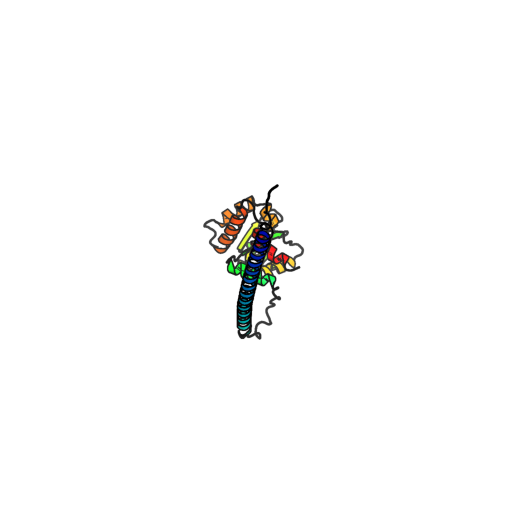? -1.416 -10.054 -6.982 1.00 94.31 158 ILE A C 1
ATOM 1218 O O . ILE A 1 158 ? -1.473 -8.932 -7.484 1.00 94.31 158 ILE A O 1
ATOM 1222 N N . PHE A 1 159 ? -0.858 -10.275 -5.791 1.00 94.25 159 PHE A N 1
ATOM 1223 C CA . PHE A 1 159 ? -0.061 -9.253 -5.124 1.00 94.25 159 PHE A CA 1
ATOM 1224 C C . PHE A 1 159 ? 1.267 -9.084 -5.852 1.00 94.25 159 PHE A C 1
ATOM 1226 O O . PHE A 1 159 ? 2.018 -10.042 -6.024 1.00 94.25 159 PHE A O 1
ATOM 1233 N N . LEU A 1 160 ? 1.561 -7.851 -6.243 1.00 92.81 160 LEU A N 1
ATOM 1234 C CA . LEU A 1 160 ? 2.830 -7.496 -6.858 1.00 92.81 160 LEU A CA 1
ATOM 1235 C C . LEU A 1 160 ? 3.800 -6.960 -5.805 1.00 92.81 160 LEU A C 1
ATOM 1237 O O . LEU A 1 160 ? 3.389 -6.338 -4.818 1.00 92.81 160 LEU A O 1
ATOM 1241 N N . ASP A 1 161 ? 5.101 -7.142 -6.040 1.00 90.50 161 ASP A N 1
ATOM 1242 C CA . ASP A 1 161 ? 6.114 -6.566 -5.161 1.00 90.50 161 ASP A CA 1
ATOM 1243 C C . ASP A 1 161 ? 6.118 -5.035 -5.288 1.00 90.50 161 ASP A C 1
ATOM 1245 O O . ASP A 1 161 ? 6.623 -4.450 -6.254 1.00 90.50 161 ASP A O 1
ATOM 1249 N N . SER A 1 162 ? 5.561 -4.377 -4.270 1.00 89.62 162 SER A N 1
ATOM 1250 C CA . SER A 1 162 ? 5.366 -2.933 -4.281 1.00 89.62 162 SER A CA 1
ATOM 1251 C C . SER A 1 162 ? 6.682 -2.170 -4.266 1.00 89.62 162 SER A C 1
ATOM 1253 O O . SER A 1 162 ? 6.763 -1.103 -4.870 1.00 89.62 162 SER A O 1
ATOM 1255 N N . ALA A 1 163 ? 7.721 -2.697 -3.612 1.00 87.19 163 ALA A N 1
ATOM 1256 C CA . ALA A 1 163 ? 9.012 -2.024 -3.552 1.00 87.19 163 ALA A CA 1
ATOM 1257 C C . ALA A 1 163 ? 9.667 -1.962 -4.938 1.00 87.19 163 ALA A C 1
ATOM 1259 O O . ALA A 1 163 ? 10.166 -0.909 -5.337 1.00 87.19 163 ALA A O 1
ATOM 1260 N N . HIS A 1 164 ? 9.596 -3.056 -5.700 1.00 87.06 164 HIS A N 1
ATOM 1261 C CA . HIS A 1 164 ? 10.111 -3.101 -7.068 1.00 87.06 164 HIS A CA 1
ATOM 1262 C C . HIS A 1 164 ? 9.322 -2.188 -8.011 1.00 87.06 164 HIS A C 1
ATOM 1264 O O . HIS A 1 164 ? 9.931 -1.451 -8.787 1.00 87.06 164 HIS A O 1
ATOM 1270 N N . ILE A 1 165 ? 7.990 -2.165 -7.902 1.00 88.25 165 ILE A N 1
ATOM 1271 C CA . ILE A 1 165 ? 7.142 -1.262 -8.697 1.00 88.25 165 ILE A CA 1
ATOM 1272 C C . ILE A 1 165 ? 7.489 0.200 -8.427 1.00 88.25 165 ILE A C 1
ATOM 1274 O O . ILE A 1 165 ? 7.707 0.967 -9.362 1.00 88.25 165 ILE A O 1
ATOM 1278 N N . ILE A 1 166 ? 7.575 0.592 -7.155 1.00 88.19 166 ILE A N 1
ATOM 1279 C CA . ILE A 1 166 ? 7.884 1.973 -6.771 1.00 88.19 166 ILE A CA 1
ATOM 1280 C C . ILE A 1 166 ? 9.267 2.387 -7.287 1.00 88.19 166 ILE A C 1
ATOM 1282 O O . ILE A 1 166 ? 9.440 3.514 -7.750 1.00 88.19 166 ILE A O 1
ATOM 1286 N N . MET A 1 167 ? 10.253 1.490 -7.213 1.00 84.38 167 MET A N 1
ATOM 1287 C CA . MET A 1 167 ? 11.602 1.759 -7.711 1.00 84.38 167 MET A CA 1
ATOM 1288 C C . MET A 1 167 ? 11.639 1.895 -9.236 1.00 84.38 167 MET A C 1
ATOM 1290 O O . MET A 1 167 ? 12.346 2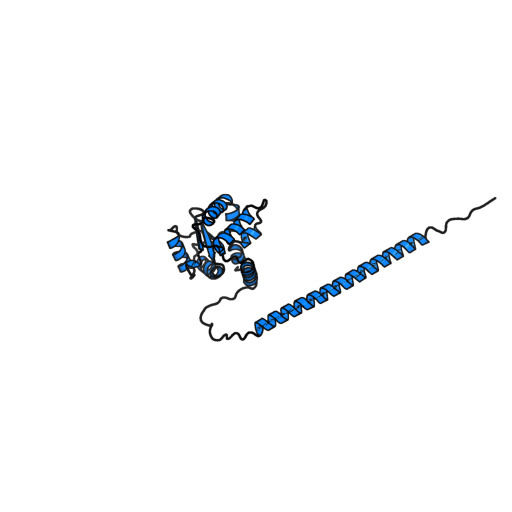.765 -9.746 1.00 84.38 167 MET A O 1
ATOM 1294 N N . ALA A 1 168 ? 10.862 1.082 -9.955 1.00 85.25 168 ALA A N 1
ATOM 1295 C CA . ALA A 1 168 ? 10.750 1.147 -11.409 1.00 85.25 168 ALA A CA 1
ATOM 1296 C C . ALA A 1 168 ? 9.975 2.390 -11.894 1.00 85.25 168 ALA A C 1
ATOM 1298 O O . ALA A 1 168 ? 10.338 2.972 -12.913 1.00 85.25 168 ALA A O 1
ATOM 1299 N N . ASP A 1 169 ? 8.951 2.833 -11.154 1.00 83.94 169 ASP A N 1
ATOM 1300 C CA . ASP A 1 169 ? 8.096 3.988 -11.480 1.00 83.94 169 ASP A CA 1
ATOM 1301 C C . ASP A 1 169 ? 8.302 5.175 -10.517 1.00 83.94 169 ASP A C 1
ATOM 1303 O O . ASP A 1 169 ? 7.356 5.839 -10.084 1.00 83.94 169 ASP A O 1
ATOM 1307 N N . ARG A 1 170 ? 9.557 5.480 -10.161 1.00 82.44 170 ARG A N 1
ATOM 1308 C CA . ARG A 1 170 ? 9.868 6.540 -9.182 1.00 82.44 170 ARG A CA 1
ATOM 1309 C C . ARG A 1 170 ? 9.237 7.885 -9.556 1.00 82.44 170 ARG A C 1
ATOM 1311 O O . ARG A 1 170 ? 8.647 8.553 -8.709 1.00 82.44 170 ARG A O 1
ATOM 1318 N N . GLU A 1 171 ? 9.324 8.290 -10.823 1.00 81.88 171 GLU A N 1
ATOM 1319 C CA . GLU A 1 171 ? 8.728 9.549 -11.285 1.00 81.88 171 GLU A CA 1
ATOM 1320 C C . GLU A 1 171 ? 7.197 9.534 -11.292 1.00 81.88 171 GLU A C 1
ATOM 1322 O O . GLU A 1 171 ? 6.576 10.545 -10.940 1.00 81.88 171 GLU A O 1
ATOM 1327 N N . GLY A 1 172 ? 6.572 8.431 -11.713 1.00 81.75 172 GLY A N 1
ATOM 1328 C CA . GLY A 1 172 ? 5.119 8.309 -11.730 1.00 81.75 172 GLY A CA 1
ATOM 1329 C C . GLY A 1 172 ? 4.552 8.345 -10.320 1.00 81.75 172 GLY A C 1
ATOM 1330 O O . GLY A 1 172 ? 3.609 9.103 -10.074 1.00 81.75 172 GLY A O 1
ATOM 1331 N N . VAL A 1 173 ? 5.191 7.643 -9.378 1.00 82.44 173 VAL A N 1
ATOM 1332 C CA . VAL A 1 173 ? 4.866 7.716 -7.949 1.00 82.44 173 VAL A CA 1
ATOM 1333 C C . VAL A 1 173 ? 4.955 9.165 -7.482 1.00 82.44 173 VAL A C 1
ATOM 1335 O O . VAL A 1 173 ? 3.935 9.709 -7.069 1.00 82.44 173 VAL A O 1
ATOM 1338 N N . LEU A 1 174 ? 6.095 9.851 -7.649 1.00 82.25 174 LEU A N 1
ATOM 1339 C CA . LEU A 1 174 ? 6.265 11.258 -7.238 1.00 82.25 174 LEU A CA 1
ATOM 1340 C C . LEU A 1 174 ? 5.200 12.199 -7.841 1.00 82.25 174 LEU A C 1
ATOM 1342 O O . LEU A 1 174 ? 4.706 13.104 -7.163 1.00 82.25 174 LEU A O 1
ATOM 1346 N N . LYS A 1 175 ? 4.795 11.992 -9.101 1.00 82.56 175 LYS A N 1
ATOM 1347 C CA . LYS A 1 175 ? 3.696 12.750 -9.733 1.00 82.56 175 LYS A CA 1
ATOM 1348 C C . LYS A 1 175 ? 2.343 12.459 -9.077 1.00 82.56 175 LYS A C 1
ATOM 1350 O O . LYS A 1 175 ? 1.545 13.385 -8.909 1.00 82.56 175 LYS A O 1
ATOM 1355 N N . ARG A 1 176 ? 2.070 11.204 -8.703 1.00 77.94 176 ARG A N 1
ATOM 1356 C CA . ARG A 1 176 ? 0.864 10.816 -7.952 1.00 77.94 176 ARG A CA 1
ATOM 1357 C C . ARG A 1 176 ? 0.876 11.414 -6.539 1.00 77.94 176 ARG A C 1
ATOM 1359 O O . ARG A 1 176 ? -0.160 11.940 -6.131 1.00 77.94 176 ARG A O 1
ATOM 1366 N N . LEU A 1 177 ? 2.034 11.469 -5.865 1.00 75.75 177 LEU A N 1
ATOM 1367 C CA . LEU A 1 177 ? 2.195 12.091 -4.537 1.00 75.75 177 LEU A CA 1
ATOM 1368 C C . LEU A 1 177 ? 1.722 13.550 -4.526 1.00 75.75 177 LEU A C 1
ATOM 1370 O O . LEU A 1 177 ? 0.888 13.919 -3.700 1.00 75.75 177 LEU A O 1
ATOM 1374 N N . LYS A 1 178 ? 2.145 14.358 -5.509 1.00 77.94 178 LYS A N 1
ATOM 1375 C CA . LYS A 1 178 ? 1.761 15.782 -5.608 1.00 77.94 178 LYS A CA 1
ATOM 1376 C C . LYS A 1 178 ? 0.248 16.014 -5.657 1.00 77.94 178 LYS A C 1
ATOM 1378 O O . LYS A 1 178 ? -0.241 17.040 -5.191 1.00 77.94 178 LYS A O 1
ATOM 1383 N N . ARG A 1 179 ? -0.527 15.078 -6.219 1.00 78.38 179 ARG A N 1
ATOM 1384 C CA . ARG A 1 179 ? -1.999 15.191 -6.253 1.00 78.38 179 ARG A CA 1
ATOM 1385 C C . ARG A 1 179 ? -2.597 15.055 -4.856 1.00 78.38 179 ARG A C 1
ATOM 1387 O O . ARG A 1 179 ? -3.580 15.727 -4.540 1.00 78.38 179 ARG A O 1
ATOM 1394 N N . VAL A 1 180 ? -1.998 14.200 -4.033 1.00 80.56 180 VAL A N 1
ATOM 1395 C CA . VAL A 1 180 ? -2.451 13.926 -2.671 1.00 80.56 180 VAL A CA 1
ATOM 1396 C C . VAL A 1 180 ? -2.067 15.048 -1.712 1.00 80.56 180 VAL A C 1
ATOM 1398 O O . VAL A 1 180 ? -2.810 15.319 -0.774 1.00 80.56 180 VAL A O 1
ATOM 1401 N N . GLU A 1 181 ? -0.978 15.766 -1.982 1.00 79.50 181 GLU A N 1
ATOM 1402 C CA . GLU A 1 181 ? -0.594 16.959 -1.217 1.00 79.50 181 GLU A CA 1
ATOM 1403 C C . GLU A 1 181 ? -1.576 18.128 -1.376 1.00 79.50 181 GLU A C 1
ATOM 1405 O O . GLU A 1 181 ? -1.656 18.976 -0.486 1.00 79.50 181 GLU A O 1
ATOM 1410 N N . SER A 1 182 ? -2.376 18.147 -2.450 1.00 82.44 182 SER A N 1
ATOM 1411 C CA . SER A 1 182 ? -3.319 19.235 -2.728 1.00 82.44 182 SER A CA 1
ATOM 1412 C C . SER A 1 182 ? -4.292 19.520 -1.575 1.00 82.44 182 SER A C 1
ATOM 1414 O O . SER A 1 182 ? -4.700 18.629 -0.820 1.00 82.44 182 SER A O 1
ATOM 1416 N N . ASP A 1 183 ? -4.740 20.772 -1.469 1.00 79.25 183 ASP A N 1
ATOM 1417 C CA . ASP A 1 183 ? -5.672 21.224 -0.421 1.00 79.25 183 ASP A CA 1
ATOM 1418 C C . ASP A 1 183 ? -7.039 20.529 -0.476 1.00 79.25 183 ASP A C 1
ATOM 1420 O O . ASP A 1 183 ? -7.787 20.505 0.501 1.00 79.25 183 ASP A O 1
ATOM 1424 N N . LYS A 1 184 ? -7.364 19.910 -1.618 1.00 82.19 184 LYS A N 1
ATOM 1425 C CA . LYS A 1 184 ? -8.600 19.141 -1.807 1.00 82.19 184 LYS A CA 1
ATOM 1426 C C . LYS A 1 184 ? -8.617 17.856 -0.981 1.00 82.19 184 LYS A C 1
ATOM 1428 O O . LYS A 1 184 ? -9.694 17.370 -0.636 1.00 82.19 184 LYS A O 1
ATOM 1433 N N . VAL A 1 185 ? -7.451 17.302 -0.658 1.00 82.31 185 VAL A N 1
ATOM 1434 C CA . VAL A 1 185 ? -7.345 16.112 0.187 1.00 82.31 185 VAL A CA 1
ATOM 1435 C C . VAL A 1 185 ? -7.252 16.549 1.644 1.00 82.31 185 VAL A C 1
ATOM 1437 O O . VAL A 1 185 ? -6.279 17.169 2.060 1.00 82.31 185 VAL A O 1
ATOM 1440 N N . LYS A 1 186 ? -8.270 16.208 2.439 1.00 84.25 186 LYS A N 1
ATOM 1441 C CA . LYS A 1 186 ? -8.331 16.556 3.871 1.00 84.25 186 LYS A CA 1
ATOM 1442 C C . LYS A 1 186 ? -7.727 15.493 4.795 1.00 84.25 186 LYS A C 1
ATOM 1444 O O . LYS A 1 186 ? -7.546 15.750 5.977 1.00 84.25 186 LYS A O 1
ATOM 1449 N N . ASN A 1 187 ? -7.429 14.302 4.274 1.00 84.50 187 ASN A N 1
ATOM 1450 C CA . ASN A 1 187 ? -6.897 13.191 5.062 1.00 84.50 187 ASN A CA 1
ATOM 1451 C C . ASN A 1 187 ? -5.406 13.424 5.376 1.00 84.50 187 ASN A C 1
ATOM 1453 O O . ASN A 1 187 ? -4.540 13.193 4.530 1.00 84.50 187 ASN A O 1
ATOM 1457 N N . SER A 1 188 ? -5.117 13.912 6.584 1.00 84.31 188 SER A N 1
ATOM 1458 C CA . SER A 1 188 ? -3.762 14.227 7.057 1.00 84.31 188 SER A CA 1
ATOM 1459 C C . SER A 1 188 ? -2.863 12.998 7.156 1.00 84.31 188 SER A C 1
ATOM 1461 O O . SER A 1 188 ? -1.679 13.077 6.839 1.00 84.31 188 SER A O 1
ATOM 1463 N N . ASP A 1 189 ? -3.425 11.859 7.552 1.00 84.06 189 ASP A N 1
ATOM 1464 C CA . ASP A 1 189 ? -2.690 10.603 7.714 1.00 84.06 189 ASP A CA 1
ATOM 1465 C C . ASP A 1 189 ? -2.242 10.055 6.354 1.00 84.06 189 ASP A C 1
ATOM 1467 O O . ASP A 1 189 ? -1.111 9.591 6.199 1.00 84.06 189 ASP A O 1
ATOM 1471 N N . LEU A 1 190 ? -3.100 10.186 5.338 1.00 84.75 190 LEU A N 1
ATOM 1472 C CA . LEU A 1 190 ? -2.767 9.863 3.954 1.00 84.75 190 LEU A CA 1
ATOM 1473 C C . LEU A 1 190 ? -1.626 10.753 3.443 1.00 84.75 190 LEU A C 1
ATOM 1475 O O . 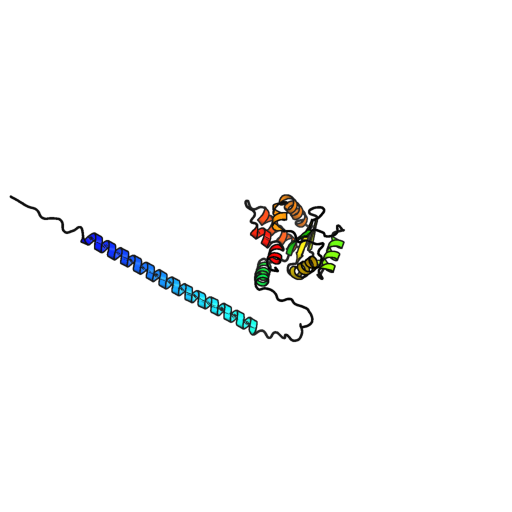LEU A 1 190 ? -0.657 10.247 2.882 1.00 84.75 190 LEU A O 1
ATOM 1479 N N . LYS A 1 191 ? -1.703 12.069 3.689 1.00 86.50 191 LYS A N 1
ATOM 1480 C CA . LYS A 1 191 ? -0.626 13.010 3.337 1.00 86.50 191 LYS A CA 1
ATOM 1481 C C . LYS A 1 191 ? 0.690 12.651 4.025 1.00 86.50 191 LYS A C 1
ATOM 1483 O O . LYS A 1 191 ? 1.731 12.660 3.378 1.00 86.50 191 LYS A O 1
ATOM 1488 N N . LYS A 1 192 ? 0.649 12.297 5.313 1.00 84.69 192 LYS A N 1
ATOM 1489 C CA . LYS A 1 192 ? 1.833 11.894 6.082 1.00 84.69 192 LYS A CA 1
ATOM 1490 C C . LYS A 1 192 ? 2.484 10.634 5.507 1.00 84.69 192 LYS A C 1
ATOM 1492 O O . LYS A 1 192 ? 3.695 10.627 5.321 1.00 84.69 192 LYS A O 1
ATOM 1497 N N . MET A 1 193 ? 1.699 9.604 5.175 1.00 86.19 193 MET A N 1
ATOM 1498 C CA . MET A 1 193 ? 2.222 8.385 4.542 1.00 86.19 193 MET A CA 1
ATOM 1499 C C . MET A 1 193 ? 2.942 8.710 3.227 1.00 86.19 193 MET A C 1
ATOM 1501 O O . MET A 1 193 ? 4.082 8.298 3.022 1.00 86.19 193 MET A O 1
ATOM 1505 N N . PHE A 1 194 ? 2.313 9.516 2.372 1.00 85.81 194 PHE A N 1
ATOM 1506 C CA . PHE A 1 194 ? 2.900 9.891 1.092 1.00 85.81 194 PHE A CA 1
ATOM 1507 C C . PHE A 1 194 ? 4.133 10.788 1.225 1.00 85.81 194 PHE A C 1
ATOM 1509 O O . PHE A 1 194 ? 5.071 10.630 0.448 1.00 85.81 194 PHE A O 1
ATOM 1516 N N . LYS A 1 195 ? 4.184 11.663 2.233 1.00 84.44 195 LYS A N 1
ATOM 1517 C CA . LYS A 1 195 ? 5.382 12.448 2.545 1.00 84.44 195 LYS A CA 1
ATOM 1518 C C . LYS A 1 195 ? 6.547 11.553 2.978 1.00 84.44 195 LYS A C 1
ATOM 1520 O O . LYS A 1 195 ? 7.651 11.721 2.475 1.00 84.44 195 LYS A O 1
ATOM 1525 N N . ASN A 1 196 ? 6.293 10.557 3.829 1.00 83.31 196 ASN A N 1
ATOM 1526 C CA . ASN A 1 196 ? 7.316 9.581 4.216 1.00 83.31 196 ASN A CA 1
ATOM 1527 C C . ASN A 1 196 ? 7.855 8.832 2.987 1.00 83.31 196 ASN A C 1
ATOM 1529 O O . ASN A 1 196 ? 9.063 8.668 2.838 1.00 83.31 196 ASN A O 1
ATOM 1533 N N . LEU A 1 197 ? 6.966 8.415 2.077 1.00 84.88 197 LEU A N 1
ATOM 1534 C CA . LEU A 1 197 ? 7.368 7.769 0.829 1.00 84.88 197 LEU A CA 1
ATOM 1535 C C . LEU A 1 197 ? 8.190 8.718 -0.057 1.00 84.88 197 LEU A C 1
ATOM 1537 O O . LEU A 1 197 ? 9.211 8.310 -0.602 1.00 84.88 197 LEU A O 1
ATOM 1541 N N . GLN A 1 198 ? 7.798 9.989 -0.164 1.00 86.56 198 GLN A N 1
ATOM 1542 C CA . GLN A 1 198 ? 8.558 10.997 -0.901 1.00 86.56 198 GLN A CA 1
ATOM 1543 C C . GLN A 1 198 ? 9.974 11.159 -0.349 1.00 86.56 198 GLN A C 1
ATOM 1545 O O . GLN A 1 198 ? 10.917 11.137 -1.129 1.00 86.56 198 GLN A O 1
ATOM 1550 N N . GLU A 1 199 ? 10.136 11.281 0.970 1.00 84.31 199 GLU A N 1
ATOM 1551 C CA . GLU A 1 199 ? 11.443 11.439 1.622 1.00 84.31 199 GLU A CA 1
ATOM 1552 C C . GLU A 1 199 ? 12.377 10.261 1.298 1.00 84.31 199 GLU A C 1
ATOM 1554 O O . GLU A 1 199 ? 13.527 10.461 0.883 1.00 84.31 199 GLU A O 1
ATOM 1559 N N . VAL A 1 200 ? 11.858 9.030 1.384 1.00 83.88 200 VAL A N 1
ATOM 1560 C CA . VAL A 1 200 ? 12.592 7.813 1.002 1.00 83.88 200 VAL A CA 1
ATOM 1561 C C . VAL A 1 200 ? 12.974 7.855 -0.480 1.00 83.88 200 VAL A C 1
ATOM 1563 O O . VAL A 1 200 ? 14.125 7.591 -0.832 1.00 83.88 200 VAL A O 1
ATOM 1566 N N . LEU A 1 201 ? 12.045 8.264 -1.345 1.00 83.69 201 LEU A N 1
ATOM 1567 C CA . LEU A 1 201 ? 12.249 8.367 -2.788 1.00 83.69 201 LEU A CA 1
ATOM 1568 C C . LEU A 1 201 ? 13.010 9.608 -3.240 1.00 83.69 201 LEU A C 1
ATOM 1570 O O . LEU A 1 201 ? 13.286 9.708 -4.427 1.00 83.69 201 LEU A O 1
ATOM 1574 N N . THR A 1 202 ? 13.365 10.565 -2.390 1.00 81.00 202 THR A N 1
ATOM 1575 C CA . THR A 1 202 ? 14.229 11.700 -2.771 1.00 81.00 202 THR A CA 1
ATOM 1576 C C . THR A 1 202 ? 15.658 11.557 -2.268 1.00 81.00 202 THR A C 1
ATOM 1578 O O . THR A 1 202 ? 16.517 12.352 -2.636 1.00 81.00 202 THR A O 1
ATOM 1581 N N . THR A 1 203 ? 15.937 10.523 -1.476 1.00 80.75 203 THR A N 1
ATOM 1582 C CA . THR A 1 203 ? 17.293 10.234 -1.005 1.00 80.75 203 THR A CA 1
ATOM 1583 C C . THR A 1 203 ? 18.173 9.756 -2.173 1.00 80.75 203 THR A C 1
ATOM 1585 O O . THR A 1 203 ? 17.700 9.073 -3.087 1.00 80.75 203 THR A O 1
ATOM 1588 N N . GLU A 1 204 ? 19.458 10.132 -2.163 1.00 66.62 204 GLU A N 1
ATOM 1589 C CA . GLU A 1 204 ? 20.431 9.870 -3.244 1.00 66.62 204 GLU A CA 1
ATOM 1590 C C . GLU A 1 204 ? 20.609 8.364 -3.527 1.00 66.62 204 GLU A C 1
ATOM 1592 O O . GLU A 1 204 ? 20.809 7.948 -4.666 1.00 66.62 204 GLU A O 1
ATOM 1597 N N . LYS A 1 205 ? 20.415 7.535 -2.493 1.00 73.44 205 LYS A N 1
ATOM 1598 C CA . LYS A 1 205 ? 20.217 6.086 -2.584 1.00 73.44 205 LYS A CA 1
ATOM 1599 C C . LYS A 1 205 ? 18.930 5.726 -1.848 1.00 73.44 205 LYS A C 1
ATOM 1601 O O . LYS A 1 205 ? 18.917 5.685 -0.620 1.00 73.44 205 LYS A O 1
ATOM 1606 N N . ALA A 1 206 ? 17.846 5.525 -2.595 1.00 71.00 206 ALA A N 1
ATOM 1607 C CA . ALA A 1 206 ? 16.597 5.041 -2.021 1.00 71.00 206 ALA A CA 1
ATOM 1608 C C . ALA A 1 206 ? 16.824 3.638 -1.441 1.00 71.00 206 ALA A C 1
ATOM 1610 O O . ALA A 1 206 ? 17.327 2.746 -2.123 1.00 71.00 206 ALA A O 1
ATOM 1611 N N . ASP A 1 207 ? 16.497 3.482 -0.164 1.00 80.69 207 ASP A N 1
ATOM 1612 C CA . ASP A 1 207 ? 16.680 2.244 0.583 1.00 80.69 207 ASP A CA 1
ATOM 1613 C C . ASP A 1 207 ? 15.446 1.353 0.396 1.00 80.69 207 ASP A C 1
ATOM 1615 O O . ASP A 1 207 ? 14.331 1.745 0.759 1.00 80.69 207 ASP A O 1
ATOM 1619 N N . LEU A 1 208 ? 15.646 0.169 -0.191 1.00 82.31 208 LEU A N 1
ATOM 1620 C CA . LEU A 1 208 ? 14.572 -0.777 -0.487 1.00 82.31 208 LEU A CA 1
ATOM 1621 C C . LEU A 1 208 ? 13.832 -1.198 0.789 1.00 82.31 208 LEU A C 1
ATOM 1623 O O . LEU A 1 208 ? 12.609 -1.327 0.761 1.00 82.31 208 LEU A O 1
ATOM 1627 N N . ASP A 1 209 ? 14.535 -1.335 1.914 1.00 80.81 209 ASP A N 1
ATOM 1628 C CA . ASP A 1 209 ? 13.937 -1.746 3.186 1.00 80.81 209 ASP A CA 1
ATOM 1629 C C . ASP A 1 209 ? 13.026 -0.650 3.745 1.00 80.81 209 ASP A C 1
ATOM 1631 O O . ASP A 1 209 ? 11.942 -0.923 4.269 1.00 80.81 209 ASP A O 1
ATOM 1635 N N . LYS A 1 210 ? 13.397 0.620 3.543 1.00 82.25 210 LYS A N 1
ATOM 1636 C CA . LYS A 1 210 ? 12.539 1.758 3.902 1.00 82.25 210 LYS A CA 1
ATOM 1637 C C . LYS A 1 210 ? 11.302 1.841 3.018 1.00 82.25 210 LYS A C 1
ATOM 1639 O O . LYS A 1 210 ? 10.229 2.169 3.520 1.00 82.25 210 LYS A O 1
ATOM 1644 N N . ILE A 1 211 ? 11.419 1.525 1.727 1.00 84.50 211 ILE A N 1
ATOM 1645 C CA . ILE A 1 211 ? 10.253 1.447 0.836 1.00 84.50 211 ILE A CA 1
ATOM 1646 C C . ILE A 1 211 ? 9.354 0.294 1.278 1.00 84.50 211 ILE A C 1
ATOM 1648 O O . ILE A 1 211 ? 8.160 0.511 1.480 1.00 84.50 211 ILE A O 1
ATOM 1652 N N . ARG A 1 212 ? 9.916 -0.895 1.523 1.00 84.81 212 ARG A N 1
ATOM 1653 C CA . ARG A 1 212 ? 9.174 -2.062 2.020 1.00 84.81 212 ARG A CA 1
ATOM 1654 C C . ARG A 1 212 ? 8.399 -1.736 3.290 1.00 84.81 212 ARG A C 1
ATOM 1656 O O . ARG A 1 212 ? 7.219 -2.068 3.371 1.00 84.81 212 ARG A O 1
ATOM 1663 N N . ALA A 1 213 ? 8.993 -0.978 4.210 1.00 83.06 213 ALA A N 1
ATOM 1664 C CA . ALA A 1 213 ? 8.322 -0.517 5.421 1.00 83.06 213 ALA A CA 1
ATOM 1665 C C . ALA A 1 213 ? 7.088 0.371 5.159 1.00 83.06 213 ALA A C 1
ATOM 1667 O O . ALA A 1 213 ? 6.226 0.462 6.026 1.00 83.06 213 ALA A O 1
ATOM 1668 N N . THR A 1 214 ? 6.947 1.010 3.995 1.00 85.88 214 THR A N 1
ATOM 1669 C CA . THR A 1 214 ? 5.749 1.798 3.615 1.00 85.88 214 THR A CA 1
ATOM 1670 C C . THR A 1 214 ? 4.692 0.997 2.846 1.00 85.88 214 THR A C 1
ATOM 1672 O O . THR A 1 214 ? 3.581 1.480 2.613 1.00 85.88 214 THR A O 1
ATOM 1675 N N . THR A 1 215 ? 5.009 -0.242 2.485 1.00 89.88 215 THR A N 1
ATOM 1676 C CA . THR A 1 215 ? 4.167 -1.122 1.666 1.00 89.88 215 THR A CA 1
ATOM 1677 C C . THR A 1 215 ? 3.606 -2.279 2.488 1.00 89.88 215 THR A C 1
ATOM 1679 O O . THR A 1 215 ? 4.008 -2.492 3.631 1.00 89.88 215 THR A O 1
ATOM 1682 N N . ILE A 1 216 ? 2.681 -3.044 1.912 1.00 89.94 216 ILE A N 1
ATOM 1683 C CA . ILE A 1 216 ? 2.184 -4.279 2.525 1.00 89.94 216 ILE A CA 1
ATOM 1684 C C . ILE A 1 216 ? 3.161 -5.454 2.390 1.00 89.94 216 ILE A C 1
ATOM 1686 O O . ILE A 1 216 ? 2.896 -6.494 2.978 1.00 89.94 216 ILE A O 1
ATOM 1690 N N . ASN A 1 217 ? 4.267 -5.329 1.641 1.00 86.56 217 ASN A N 1
ATOM 1691 C CA . ASN A 1 217 ? 5.229 -6.424 1.451 1.00 86.56 217 ASN A CA 1
ATOM 1692 C C . ASN A 1 217 ? 5.699 -7.022 2.783 1.00 86.56 217 ASN A C 1
ATOM 1694 O O . ASN A 1 217 ? 5.743 -8.235 2.925 1.00 86.56 217 ASN A O 1
ATOM 1698 N N . SER A 1 218 ? 5.935 -6.181 3.794 1.00 76.75 218 SER A N 1
ATOM 1699 C CA . SER A 1 218 ? 6.322 -6.639 5.134 1.00 76.75 218 SER A CA 1
ATOM 1700 C C . SER A 1 218 ? 5.267 -7.505 5.832 1.00 76.75 218 SER A C 1
ATOM 1702 O O . SER A 1 218 ? 5.586 -8.193 6.794 1.00 76.75 218 SER A O 1
ATOM 1704 N N . TYR A 1 219 ? 4.016 -7.482 5.379 1.00 77.25 219 TYR A N 1
ATOM 1705 C CA . TYR A 1 219 ? 2.946 -8.354 5.860 1.00 77.25 219 TYR A CA 1
ATOM 1706 C C . TYR A 1 219 ? 2.826 -9.629 5.021 1.00 77.25 219 TYR A C 1
ATOM 1708 O O . TYR A 1 219 ? 2.436 -10.662 5.551 1.00 77.25 219 TYR A O 1
ATOM 1716 N N . LEU A 1 220 ? 3.179 -9.562 3.735 1.00 79.81 220 LEU A N 1
ATOM 1717 C CA . LEU A 1 220 ? 3.142 -10.704 2.821 1.00 79.81 220 LEU A CA 1
ATOM 1718 C C . LEU A 1 220 ? 4.274 -11.695 3.106 1.00 79.81 220 LEU A C 1
ATOM 1720 O O . LEU A 1 220 ? 4.012 -12.890 3.159 1.00 79.81 220 LEU A O 1
ATOM 1724 N N . ASP A 1 221 ? 5.479 -11.190 3.386 1.00 68.19 221 ASP A N 1
ATOM 1725 C CA . ASP A 1 221 ? 6.687 -11.993 3.643 1.00 68.19 221 ASP A CA 1
ATOM 1726 C C . ASP A 1 221 ? 6.608 -12.836 4.943 1.00 68.19 221 ASP A C 1
ATOM 1728 O O . ASP A 1 221 ? 7.502 -13.627 5.225 1.00 68.19 221 ASP A O 1
ATOM 1732 N N . ASN A 1 222 ? 5.569 -12.645 5.769 1.00 54.09 222 ASN A N 1
ATOM 1733 C CA . ASN A 1 222 ? 5.422 -13.239 7.106 1.00 54.09 222 ASN A CA 1
ATOM 1734 C C . ASN A 1 222 ? 4.261 -14.248 7.230 1.00 54.09 222 ASN A C 1
ATOM 1736 O O . ASN A 1 222 ? 3.981 -14.705 8.342 1.00 54.09 222 ASN A O 1
ATOM 1740 N N . GLU A 1 223 ? 3.555 -14.547 6.137 1.00 49.91 223 GLU A N 1
ATOM 1741 C CA . GLU A 1 223 ? 2.374 -15.428 6.128 1.00 49.91 223 GLU A CA 1
ATOM 1742 C C . GLU A 1 223 ? 2.532 -16.684 5.248 1.00 49.91 223 GLU A C 1
ATOM 1744 O O . GLU A 1 223 ? 1.538 -17.375 5.022 1.00 49.91 223 GLU A O 1
ATOM 1749 N N . ASP A 1 224 ? 3.754 -16.981 4.793 1.00 37.75 224 ASP A N 1
ATOM 1750 C CA . ASP A 1 224 ? 4.105 -18.219 4.076 1.00 37.75 224 ASP A CA 1
ATOM 1751 C C . ASP A 1 224 ? 4.697 -19.290 5.013 1.00 37.75 224 ASP A C 1
ATOM 1753 O O . ASP A 1 224 ? 5.497 -18.934 5.914 1.00 37.75 224 ASP A O 1
#

Secondary structure (DSSP, 8-state):
---------SHHHHHHHHHHHHHHHHHHHHHHHHHHHHHHHHHHHHHHHHHHHHHHHHTS---TTS-SSS--PPPPHHHHHHHHHHHHHT--EEEEEEES-----HHHHHHHHHHHHT--GGGEEEEEE-SSSEEEEEEEGGGHHHHHHHHHT-TT-EEE-HHHHHHHTHHHHHHHHHHHHSTT---HHHHHHHHHHHHHHHSSS--HHHHHHHBTHHHHTT--

pLDDT: mean 75.71, std 18.47, range [32.44, 97.31]

Sequence (224 aa):
MKKSVQDESTDNQTDDSVKHTLQDIKEILKQQSLYIMSLSQSIDVVKKSMQQKAAIIDSIPFNGSQMAEDGFNVCSSTSLSQKLSDLASGCRYKLAHVEGLPRMRINQLKVFIADICNIEREAVANIGYINDEAVEIVIAVSAIPAFTAGIRKRSEFIFLDSAHIIMADREGVLKRLKRVESDKVKNSDLKKMFKNLQEVLTTEKADLDKIRATTINSYLDNED

Organism: NCBI:txid1081671

Foldseek 3Di:
DDDDDDDPPDPVVVVVVVVVVVVVVVVVVVVVVVVVVVVVVVVVVVVVVVVVVVVVVVPPPPPPPPPPPDDDDDDDPLLVVLVVVCVVLVQFKAKWKKFQQDDDDFLVSLVVLCVLLVHDSVQFPDWDDPDPTMIITIGTSVSLVSSVVSQVVDPSMDTDDQLVVCVVPVVVLVVVLVVCPDPVNPPVSSNVLSVQVVVLSVDPDRDSVSSCSRHCVSVVVPPD

Radius of gyration: 30.79 Å; chains: 1; bounding box: 117×39×54 Å